Protein AF-A0A932XM93-F1 (afdb_monomer)

Solvent-accessible surface area (backbone atoms only — not comparable to full-atom values): 16807 Å² total; per-residue (Å²): 132,83,68,72,61,63,45,33,33,25,27,44,77,49,72,66,42,46,46,52,40,51,51,52,50,51,48,36,35,76,75,38,75,80,52,43,78,43,79,41,75,41,85,32,64,50,72,74,48,51,84,58,60,62,81,75,57,47,84,79,50,62,57,46,33,80,38,48,63,37,53,49,29,24,74,74,62,75,16,56,29,21,54,43,54,44,49,66,52,66,91,73,72,63,90,62,55,36,82,62,41,25,28,70,56,46,59,44,40,33,22,39,30,46,73,58,96,67,35,84,94,61,52,60,89,56,36,37,33,33,44,68,48,45,33,57,51,5,32,45,21,52,76,40,70,60,56,37,77,41,75,59,67,69,56,70,68,62,42,58,61,43,12,60,74,79,37,53,15,25,64,45,53,40,35,65,31,54,73,68,71,44,53,88,57,56,68,33,77,45,53,59,90,62,41,46,27,50,41,29,40,41,27,39,28,36,34,31,45,53,89,44,62,61,56,52,61,52,43,56,70,41,49,24,71,58,42,40,51,24,34,50,40,31,43,51,36,30,58,69,62,67,46,59,97,66,32,26,46,17,26,51,48,45,63,55,98,64,39,24,38,38,38,42,36,35,29,24,72,77,19,83,47,75,37,74,52,72,47,70,45,37,70,88,38,45,67,59,43,35,52,55,50,38,54,53,42,50,78,63,48,36,50,64,41,39,53,51,46,50,30,54,66,67,71,72,106

pLDDT: mean 89.49, std 11.71, range [43.19, 98.62]

Sequence (317 aa):
MNLPRKIKVASRASALAMQQTRTIIAWIAARHPALEFEIVEITTHGDRFQSTPITQMGENVERGIFNTALEEAVLDGRADLATCSFKDVESDLPAGLCAVSVGRREDPRDVLVTRHGKGLARLPPGAVLATSSPRRTSQLRAFRADLQFRPLRGNITTRVEKSVREFDGVILAAAGLLRLELQGHIQEYIDTGILLPAAAQAALGCEYLAGREDMAQIVAGIQDADTERCVRAEKALMIGLSGGCYAPIGVLATLRDGRFDMACRVVSQDGTQRVEERQTGTAAESSRVVQALVERLIARGAREIIDRTRASLLGQA

Nearest PDB structures (foldseek):
  1ypn-assembly1_A  TM=9.551E-01  e=2.027E-35  Escherichia coli
  1pda-assembly1_A  TM=9.581E-01  e=4.739E-35  Escherichia coli
  1ah5-assembly1_A  TM=9.433E-01  e=2.431E-35  Escherichia coli
  2ypn-assembly1_A  TM=9.463E-01  e=3.950E-35  Escherichia coli
  5h6o-assembly1_A  TM=9.542E-01  e=7.284E-33  Vibrio cholerae

Foldseek 3Di:
DDFDQEFEEEFEPAPLRVLLSVVLVVLLCVVVVSHHYDYDYWHFQCNVPQPDDLLPVDDVCVQCRPNVRQLVCQVVVVGFKYKDLLLNDALDDDPQKDDWQKFDFDQQFKFKQFPDLPDDVPQDQLFEEEDPALLQQQLSCLVPVRYHYDYDTDAPVVQNVCQHPPGRIYIGGPLSCVSVVNCVRTSDRDDCVRRAGRQSGRMMTMMGGPPPVSVVVSSVSRHDPQSVLFSNLSSLLCVLLVNDRRFNKHKGWGADPQKIKIKMKGGASSNPDIDIDIDIDGSVCSNVRSVVRSVRCVVRPSNVRRVVSVCVSSVND

Mean predicted aligned error: 5.46 Å

Radius of gyration: 19.52 Å; Cα contacts (8 Å, |Δi|>4): 636; chains: 1; bounding box: 53×38×49 Å

Secondary structure (DSSP, 8-state):
-PPPSEEEEEEESSHHHHHHHHHHHHHHHHH-TT-EEEEEEE--HHHH-SSS-GGGS-HHHHSSTTTHHHHHHHHTTS-SEEEEEGGGS-SSPPTTEEEEEE-------EEEE-SSTT-GGGSPTT-EEE---HHHHHHHHHH-TT-EEE---S-HHHHHHHHHHTSSEEEEEHHHHHHTT-GGG-SEE--TTTSPPPTTTT-EEEEEETT-HHHHHHHHTT--HHHHHHHHHHHHHHHHTT--TTS-EEEEEEEETTEEEEEEEEE-TTS--EEEEEEEEEGGGHHHHHHHHHHHHHHTTHHHHHHHHHHHHTT--

Structure (mmCIF, N/CA/C/O backbone):
data_AF-A0A932XM93-F1
#
_entry.id   AF-A0A932XM93-F1
#
loop_
_atom_site.group_PDB
_atom_site.id
_atom_site.type_symbol
_atom_site.label_atom_id
_atom_site.label_alt_id
_atom_site.label_comp_id
_atom_site.label_asym_id
_atom_site.label_entity_id
_atom_site.label_seq_id
_atom_site.pdbx_PDB_ins_code
_atom_site.Cartn_x
_atom_site.Cartn_y
_atom_site.Cartn_z
_atom_site.occupancy
_atom_site.B_iso_or_equiv
_atom_site.auth_seq_id
_atom_site.auth_comp_id
_atom_site.auth_asym_id
_atom_site.auth_atom_id
_atom_site.pdbx_PDB_model_num
ATOM 1 N N . MET A 1 1 ? -26.948 0.048 24.342 1.00 58.66 1 MET A N 1
ATOM 2 C CA . MET A 1 1 ? -27.001 0.966 23.185 1.00 58.66 1 MET A CA 1
ATOM 3 C C . MET A 1 1 ? -27.728 0.275 22.049 1.00 58.66 1 MET A C 1
ATOM 5 O O . MET A 1 1 ? -27.532 -0.923 21.886 1.00 58.66 1 MET A O 1
ATOM 9 N N . ASN A 1 2 ? -28.586 0.988 21.319 1.00 74.94 2 ASN A N 1
ATOM 10 C CA . ASN A 1 2 ? -29.266 0.437 20.146 1.00 74.94 2 ASN A CA 1
ATOM 11 C C . ASN A 1 2 ? -28.378 0.673 18.923 1.00 74.94 2 ASN A C 1
ATOM 13 O O . ASN A 1 2 ? -28.117 1.823 18.581 1.00 74.94 2 ASN A O 1
ATOM 17 N N . LEU A 1 3 ? -27.907 -0.402 18.294 1.00 82.50 3 LEU A N 1
ATOM 18 C CA . LEU A 1 3 ? -27.211 -0.305 17.013 1.00 82.50 3 LEU A CA 1
ATOM 19 C C . LEU A 1 3 ? -28.196 0.170 15.931 1.00 82.50 3 LEU A C 1
ATOM 21 O O . LEU A 1 3 ? -29.380 -0.187 15.992 1.00 82.50 3 LEU A O 1
ATOM 25 N N . PRO A 1 4 ? -27.745 0.956 14.938 1.00 86.19 4 PRO A N 1
ATOM 26 C CA . PRO A 1 4 ? -28.597 1.319 13.816 1.00 86.19 4 PRO A CA 1
ATOM 27 C C 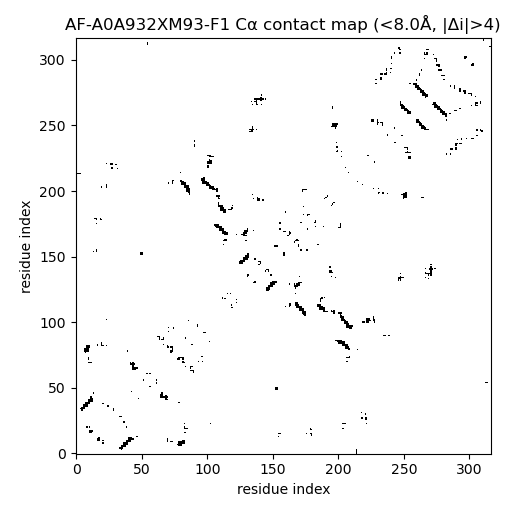. PRO A 1 4 ? -28.996 0.063 13.040 1.00 86.19 4 PRO A C 1
ATOM 29 O O . PRO A 1 4 ? -28.215 -0.873 12.909 1.00 86.19 4 PRO A O 1
ATOM 32 N N . ARG A 1 5 ? -30.211 0.043 12.489 1.00 88.75 5 ARG A N 1
ATOM 33 C CA . ARG A 1 5 ? -30.664 -1.078 11.651 1.00 88.75 5 ARG A CA 1
ATOM 34 C C . ARG A 1 5 ? -29.995 -1.081 10.273 1.00 88.75 5 ARG A C 1
ATOM 36 O O . ARG A 1 5 ? -29.792 -2.144 9.699 1.00 88.75 5 ARG A O 1
ATOM 43 N N . LYS A 1 6 ? -29.665 0.104 9.756 1.00 95.62 6 LYS A N 1
ATOM 44 C CA . LYS A 1 6 ? -29.082 0.309 8.431 1.00 95.62 6 LYS A CA 1
ATOM 45 C C . LYS A 1 6 ? -27.854 1.208 8.524 1.00 95.62 6 LYS A C 1
ATOM 47 O O . LYS A 1 6 ? -27.913 2.218 9.219 1.00 95.62 6 LYS A O 1
ATOM 52 N N . ILE A 1 7 ? -26.791 0.857 7.807 1.00 96.06 7 ILE A N 1
ATOM 53 C CA . ILE A 1 7 ? -25.526 1.599 7.764 1.00 96.06 7 ILE A CA 1
ATOM 54 C C . ILE A 1 7 ? -25.255 2.071 6.340 1.00 96.06 7 ILE A C 1
ATOM 56 O O . ILE A 1 7 ? -25.267 1.271 5.399 1.00 96.06 7 ILE A O 1
ATOM 60 N N . LYS A 1 8 ? -24.975 3.365 6.183 1.00 97.50 8 LYS A N 1
ATOM 61 C CA . LYS A 1 8 ? -24.555 3.947 4.906 1.00 97.50 8 LYS A CA 1
ATOM 62 C C . LYS A 1 8 ? -23.036 3.911 4.785 1.00 97.50 8 LYS A C 1
ATOM 64 O O . LYS A 1 8 ? -22.332 4.466 5.624 1.00 97.50 8 LYS A O 1
ATOM 69 N N . VAL A 1 9 ? -22.525 3.288 3.731 1.00 96.81 9 VAL A N 1
ATOM 70 C CA . VAL A 1 9 ? -21.090 3.091 3.511 1.00 96.81 9 VAL A CA 1
ATOM 71 C C . VAL A 1 9 ? -20.658 3.824 2.245 1.00 96.81 9 VAL A C 1
ATOM 73 O O . VAL A 1 9 ? -21.020 3.430 1.138 1.00 96.81 9 VAL A O 1
ATOM 76 N N . ALA A 1 10 ? -19.882 4.892 2.400 1.00 95.69 10 ALA A N 1
ATOM 77 C CA . ALA A 1 10 ? -19.302 5.646 1.304 1.00 95.69 10 ALA A CA 1
ATOM 78 C C . ALA A 1 10 ? -18.220 4.828 0.585 1.00 95.69 10 ALA A C 1
ATOM 80 O O . ALA A 1 10 ? -17.307 4.272 1.208 1.00 95.69 10 ALA A O 1
ATOM 81 N N . SER A 1 11 ? -18.315 4.791 -0.743 1.00 94.44 11 SER A N 1
ATOM 82 C CA . SER A 1 11 ? -17.355 4.129 -1.624 1.00 94.44 11 SER A CA 1
ATOM 83 C C . SER A 1 11 ? -17.120 4.926 -2.894 1.00 94.44 11 SER A C 1
ATOM 85 O O . SER A 1 11 ? -18.001 5.639 -3.367 1.00 94.44 11 SER A O 1
ATOM 87 N N . ARG A 1 12 ? -15.944 4.760 -3.496 1.00 91.44 12 ARG A N 1
ATOM 88 C CA . ARG A 1 12 ? -15.698 5.232 -4.862 1.00 91.44 12 ARG A CA 1
ATOM 89 C C . ARG A 1 12 ? -16.366 4.315 -5.881 1.00 91.44 12 ARG A C 1
ATOM 91 O O . ARG A 1 12 ? -16.433 3.107 -5.690 1.00 91.44 12 ARG A O 1
ATOM 98 N N . ALA A 1 13 ? -16.714 4.875 -7.036 1.00 88.06 13 ALA A N 1
ATOM 99 C CA . ALA A 1 13 ? -17.347 4.150 -8.143 1.00 88.06 13 ALA A CA 1
ATOM 100 C C . ALA A 1 13 ? -16.463 3.066 -8.798 1.00 88.06 13 ALA A C 1
ATOM 102 O O . ALA A 1 13 ? -16.952 2.186 -9.505 1.00 88.06 13 ALA A O 1
ATOM 103 N N . SER A 1 14 ? -15.137 3.126 -8.616 1.00 88.38 14 SER A N 1
ATOM 104 C CA . SER A 1 14 ? -14.227 2.179 -9.274 1.00 88.38 14 SER A CA 1
ATOM 105 C C . SER A 1 14 ? -14.500 0.733 -8.840 1.00 88.38 14 SER A C 1
ATOM 107 O O . SER A 1 14 ? -14.755 0.473 -7.665 1.00 88.38 14 SER A O 1
ATOM 109 N N . ALA A 1 15 ? -14.350 -0.224 -9.764 1.00 91.75 15 ALA A N 1
ATOM 110 C CA . ALA A 1 15 ? -14.590 -1.644 -9.488 1.00 91.75 15 ALA A CA 1
ATOM 111 C C . ALA A 1 15 ? -13.816 -2.161 -8.261 1.00 91.75 15 ALA A C 1
ATOM 113 O O . ALA A 1 15 ? -14.366 -2.903 -7.451 1.00 91.75 15 ALA A O 1
ATOM 114 N N . LEU A 1 16 ? -12.558 -1.729 -8.090 1.00 92.94 16 LEU A N 1
ATOM 115 C CA . LEU A 1 16 ? -11.761 -2.102 -6.922 1.00 92.94 16 LEU A CA 1
ATOM 116 C C . LEU A 1 16 ? -12.344 -1.525 -5.632 1.00 92.94 16 LEU A C 1
ATOM 118 O O . LEU A 1 16 ? -12.463 -2.258 -4.659 1.00 92.94 16 LEU A O 1
ATOM 122 N N . ALA A 1 17 ? -12.702 -0.241 -5.615 1.00 92.25 17 ALA A N 1
ATOM 123 C CA . ALA A 1 17 ? -13.248 0.395 -4.419 1.00 92.25 17 ALA A CA 1
ATOM 124 C C . ALA A 1 17 ? -14.587 -0.227 -4.010 1.00 92.25 17 ALA A C 1
ATOM 126 O O . ALA A 1 17 ? -14.752 -0.601 -2.854 1.00 92.25 17 ALA A O 1
ATOM 127 N N . MET A 1 18 ? -15.483 -0.463 -4.972 1.00 94.69 18 MET A N 1
ATOM 128 C CA . MET A 1 18 ? -16.738 -1.178 -4.734 1.00 94.69 18 MET A CA 1
ATOM 129 C C . MET A 1 18 ? -16.501 -2.572 -4.157 1.00 94.69 18 MET A C 1
ATOM 131 O O . MET A 1 18 ? -17.179 -2.987 -3.217 1.00 94.69 18 MET A O 1
ATOM 135 N N . GLN A 1 19 ? -15.511 -3.295 -4.682 1.00 95.94 19 GLN A N 1
ATOM 136 C CA . GLN A 1 19 ? -15.160 -4.607 -4.159 1.00 95.94 19 GLN A CA 1
ATOM 137 C C . GLN A 1 19 ? -14.593 -4.532 -2.737 1.00 95.94 19 GLN A C 1
ATOM 139 O O . GLN A 1 19 ? -14.988 -5.321 -1.887 1.00 95.94 19 GLN A O 1
ATOM 144 N N . GLN A 1 20 ? -13.735 -3.554 -2.443 1.00 95.12 20 GLN A N 1
ATOM 145 C CA . GLN A 1 20 ? -13.203 -3.316 -1.097 1.00 95.12 20 GLN A CA 1
ATOM 146 C C . GLN A 1 20 ? -14.312 -2.981 -0.096 1.00 95.12 20 GLN A C 1
ATOM 148 O O . GLN A 1 20 ? -14.322 -3.513 1.014 1.00 95.12 20 GLN A O 1
ATOM 153 N N . THR A 1 21 ? -15.279 -2.158 -0.503 1.00 95.81 21 THR A N 1
ATOM 154 C CA . THR A 1 21 ? -16.467 -1.850 0.295 1.00 95.81 21 THR A CA 1
ATOM 155 C C . THR A 1 21 ? -17.283 -3.100 0.581 1.00 95.81 21 THR A C 1
ATOM 157 O O . THR A 1 21 ? -17.632 -3.341 1.733 1.00 95.81 21 THR A O 1
ATOM 160 N N . ARG A 1 22 ? -17.535 -3.942 -0.429 1.00 96.56 22 ARG A N 1
ATOM 161 C CA . ARG A 1 22 ? -18.234 -5.223 -0.237 1.00 96.56 22 ARG A CA 1
ATOM 162 C C . ARG A 1 22 ? -17.469 -6.164 0.688 1.00 96.56 22 ARG A C 1
ATOM 164 O O . ARG A 1 22 ? -18.096 -6.807 1.520 1.00 96.56 22 ARG A O 1
ATOM 171 N N . THR A 1 23 ? -16.141 -6.218 0.590 1.00 95.50 23 THR A N 1
ATOM 172 C CA . THR A 1 23 ? -15.295 -6.998 1.506 1.00 95.50 23 THR A CA 1
ATOM 173 C C . THR A 1 23 ? -15.467 -6.537 2.953 1.00 95.50 23 THR A C 1
ATOM 175 O O . THR A 1 23 ? -15.714 -7.364 3.827 1.00 95.50 23 THR A O 1
ATOM 178 N N . ILE A 1 24 ? -15.394 -5.227 3.211 1.00 95.00 24 ILE A N 1
ATOM 179 C CA . ILE A 1 24 ? -15.580 -4.673 4.560 1.00 95.00 24 ILE A CA 1
ATOM 180 C C . ILE A 1 24 ? -17.004 -4.930 5.065 1.00 95.00 24 ILE A C 1
ATOM 182 O O . ILE A 1 24 ? -17.170 -5.405 6.186 1.00 95.00 24 ILE A O 1
ATOM 186 N N . ILE A 1 25 ? -18.027 -4.695 4.235 1.00 95.94 25 ILE A N 1
ATOM 187 C CA . ILE A 1 25 ? -19.425 -5.005 4.572 1.00 95.94 25 ILE A CA 1
ATOM 188 C C . ILE A 1 25 ? -19.575 -6.484 4.934 1.00 95.94 25 ILE A C 1
ATOM 190 O O . ILE A 1 25 ? -20.198 -6.792 5.942 1.00 95.94 25 ILE A O 1
ATOM 194 N N . ALA A 1 26 ? -18.978 -7.398 4.167 1.00 95.56 26 ALA A N 1
ATOM 195 C CA . ALA A 1 26 ? -19.041 -8.829 4.449 1.00 95.56 26 ALA A CA 1
ATOM 196 C C . ALA A 1 26 ? -18.398 -9.181 5.801 1.00 95.56 26 ALA A C 1
ATOM 198 O O . ALA A 1 26 ? -18.956 -9.981 6.552 1.00 95.56 26 ALA A O 1
ATOM 199 N N . TRP A 1 27 ? -17.263 -8.564 6.146 1.00 95.00 27 TRP A N 1
ATOM 200 C CA . TRP A 1 27 ? -16.631 -8.753 7.454 1.00 95.00 27 TRP A CA 1
ATOM 201 C C . TRP A 1 27 ? -17.516 -8.263 8.603 1.00 95.00 27 TRP A C 1
ATOM 203 O O . TRP A 1 27 ? -17.661 -8.969 9.602 1.00 95.00 27 TRP A O 1
ATOM 213 N N . ILE A 1 28 ? -18.141 -7.091 8.454 1.00 94.25 28 ILE A N 1
ATOM 214 C CA . ILE A 1 28 ? -19.048 -6.538 9.467 1.00 94.25 28 ILE A CA 1
ATOM 215 C C . ILE A 1 28 ? -20.313 -7.403 9.579 1.00 94.25 28 ILE A C 1
ATOM 217 O O . ILE A 1 28 ? -20.692 -7.807 10.678 1.00 94.25 28 ILE A O 1
ATOM 221 N N . ALA A 1 29 ? -20.946 -7.741 8.454 1.00 94.81 29 ALA A N 1
ATOM 222 C CA . ALA A 1 29 ? -22.172 -8.536 8.401 1.00 94.81 29 ALA A CA 1
ATOM 223 C C . ALA A 1 29 ? -21.990 -9.933 9.014 1.00 94.81 29 ALA A C 1
ATOM 225 O O . ALA A 1 29 ? -22.892 -10.434 9.681 1.00 94.81 29 ALA A O 1
ATOM 226 N N . ALA A 1 30 ? -20.807 -10.539 8.870 1.00 94.50 30 ALA A N 1
ATOM 227 C CA . ALA A 1 30 ? -20.487 -11.815 9.508 1.00 94.50 30 ALA A CA 1
ATOM 228 C C . ALA A 1 30 ? -20.527 -11.755 11.048 1.00 94.50 30 ALA A C 1
ATOM 230 O O . ALA A 1 30 ? -20.738 -12.779 11.697 1.00 94.50 30 ALA A O 1
ATOM 231 N N . ARG A 1 31 ? -20.324 -10.574 11.647 1.00 92.69 31 ARG A N 1
ATOM 232 C CA . ARG A 1 31 ? -20.416 -10.348 13.103 1.00 92.69 31 ARG A CA 1
ATOM 233 C C . ARG A 1 31 ? -21.739 -9.733 13.532 1.00 92.69 31 ARG A C 1
ATOM 235 O O . ARG A 1 31 ? -22.145 -9.908 14.678 1.00 92.69 31 ARG A O 1
ATOM 242 N N . HIS A 1 32 ? -22.427 -9.075 12.608 1.00 92.81 32 HIS A N 1
ATOM 243 C CA . HIS A 1 32 ? -23.695 -8.406 12.850 1.00 92.81 32 HIS A CA 1
ATOM 244 C C . HIS A 1 32 ? -24.715 -8.728 11.738 1.00 92.81 32 HIS A C 1
ATOM 246 O O . HIS A 1 32 ? -25.025 -7.861 10.920 1.00 92.81 32 HIS A O 1
ATOM 252 N N . PRO A 1 33 ? -25.282 -9.951 11.705 1.00 92.69 33 PRO A N 1
ATOM 253 C CA . PRO A 1 33 ? -26.116 -10.413 10.585 1.00 92.69 33 PRO A CA 1
ATOM 254 C C . PRO A 1 33 ? -27.438 -9.657 10.406 1.00 92.69 33 PRO A C 1
ATOM 256 O O . PRO A 1 33 ? -28.058 -9.741 9.353 1.00 92.69 33 PRO A O 1
ATOM 259 N N . ALA A 1 34 ? -27.889 -8.948 11.444 1.00 93.75 34 ALA A N 1
ATOM 260 C CA . ALA A 1 34 ? -29.121 -8.165 11.420 1.00 93.75 34 ALA A CA 1
ATOM 261 C C . ALA A 1 34 ? -28.942 -6.753 10.827 1.00 93.75 34 ALA A C 1
ATOM 263 O O . ALA A 1 34 ? -29.935 -6.047 10.664 1.00 93.75 34 ALA A O 1
ATOM 264 N N . LEU A 1 35 ? -27.704 -6.324 10.551 1.00 95.31 35 LEU A N 1
ATOM 265 C CA . LEU A 1 35 ? -27.436 -5.016 9.956 1.00 95.31 35 LEU A CA 1
ATOM 266 C C . LEU A 1 35 ? -27.714 -5.040 8.455 1.00 95.31 35 LEU A C 1
ATOM 268 O O . LEU A 1 35 ? -27.242 -5.908 7.723 1.00 95.31 35 LEU A O 1
ATOM 272 N N . GLU A 1 36 ? -28.433 -4.027 7.997 1.00 96.75 36 GLU A N 1
ATOM 273 C CA . GLU A 1 36 ? -28.614 -3.726 6.584 1.00 96.75 36 GLU A CA 1
ATOM 274 C C . GLU A 1 36 ? -27.549 -2.708 6.141 1.00 96.75 36 GLU A C 1
ATOM 276 O O . GLU A 1 36 ? -27.161 -1.820 6.902 1.00 96.75 36 GLU A O 1
ATOM 281 N N . PHE A 1 37 ? -27.078 -2.797 4.896 1.00 97.31 37 PHE A N 1
ATOM 282 C CA . PHE A 1 37 ? -26.048 -1.898 4.365 1.00 97.31 37 PHE A CA 1
ATOM 283 C C . PHE A 1 37 ? -26.517 -1.226 3.078 1.00 97.31 37 PHE A C 1
ATOM 285 O O . PHE A 1 37 ? -27.137 -1.853 2.220 1.00 97.31 37 PHE A O 1
ATOM 292 N N . GLU A 1 38 ? -26.188 0.052 2.927 1.00 97.56 38 GLU A N 1
ATOM 293 C CA . GLU A 1 38 ? -26.381 0.826 1.702 1.00 97.56 38 GLU A CA 1
ATOM 294 C C . GLU A 1 38 ? -25.048 1.420 1.275 1.00 97.56 38 GLU A C 1
ATOM 296 O O . GLU A 1 38 ? -24.410 2.135 2.043 1.00 97.56 38 GLU A O 1
ATOM 301 N N . ILE A 1 39 ? -24.625 1.129 0.046 1.00 97.50 39 ILE A N 1
ATOM 302 C CA . ILE A 1 39 ? -23.415 1.726 -0.516 1.00 97.50 39 ILE A CA 1
ATOM 303 C C . ILE A 1 39 ? -23.783 3.084 -1.109 1.00 97.50 39 ILE A C 1
ATOM 305 O O . ILE A 1 39 ? -24.600 3.163 -2.025 1.00 97.50 39 ILE A O 1
ATOM 309 N N . VAL A 1 40 ? -23.152 4.137 -0.599 1.00 96.19 40 VAL A N 1
ATOM 310 C CA . VAL A 1 40 ? -23.264 5.499 -1.119 1.00 96.19 40 VAL A CA 1
ATOM 311 C C . VAL A 1 40 ? -22.087 5.736 -2.057 1.00 96.19 40 VAL A C 1
ATOM 313 O O . VAL A 1 40 ? -20.943 5.871 -1.620 1.00 96.19 40 VAL A O 1
ATOM 316 N N . GLU A 1 41 ? -22.352 5.749 -3.359 1.00 94.31 41 GLU A N 1
ATOM 317 C CA . GLU A 1 41 ? -21.317 5.998 -4.360 1.00 94.31 41 GLU A CA 1
ATOM 318 C C . GLU A 1 41 ? -20.910 7.479 -4.374 1.00 94.31 41 GLU A C 1
ATOM 320 O O . GLU A 1 41 ? -21.740 8.374 -4.527 1.00 94.31 41 GLU A O 1
ATOM 325 N N . ILE A 1 42 ? -19.610 7.732 -4.235 1.00 89.38 42 ILE A N 1
ATOM 326 C CA . ILE A 1 42 ? -18.996 9.057 -4.215 1.00 89.38 42 ILE A CA 1
ATOM 327 C C . ILE A 1 42 ? -17.977 9.148 -5.352 1.00 89.38 42 ILE A C 1
ATOM 329 O O . ILE A 1 42 ? -17.075 8.322 -5.490 1.00 89.38 42 ILE A O 1
ATOM 333 N N . THR A 1 43 ? -18.091 10.194 -6.167 1.00 79.88 43 THR A N 1
ATOM 334 C CA . THR A 1 43 ? -17.094 10.505 -7.199 1.00 79.88 43 THR A CA 1
ATOM 335 C C . THR A 1 43 ? -16.004 11.397 -6.612 1.00 79.88 43 THR A C 1
ATOM 337 O O . THR A 1 43 ? -16.294 12.518 -6.197 1.00 79.88 43 THR A O 1
ATOM 340 N N . THR A 1 44 ? -14.749 10.941 -6.621 1.00 73.56 44 THR A N 1
ATOM 341 C CA . THR A 1 44 ? -13.607 11.728 -6.113 1.00 73.56 44 THR A CA 1
ATOM 342 C C . THR A 1 44 ? -12.928 12.546 -7.214 1.00 73.56 44 THR A C 1
ATOM 344 O O . THR A 1 44 ? -13.105 12.287 -8.408 1.00 73.56 44 THR A O 1
ATOM 347 N N . HIS A 1 45 ? -12.097 13.522 -6.832 1.00 68.25 45 HIS A N 1
ATOM 348 C CA . HIS A 1 45 ? -11.267 14.274 -7.781 1.00 68.25 45 HIS A CA 1
ATOM 349 C C . HIS A 1 45 ? -10.345 13.349 -8.592 1.00 68.25 45 HIS A C 1
ATOM 351 O O . HIS A 1 45 ? -10.213 13.516 -9.806 1.00 68.25 45 HIS A O 1
ATOM 357 N N . GLY A 1 46 ? -9.780 12.317 -7.959 1.00 62.28 46 GLY A N 1
ATOM 358 C CA . GLY A 1 46 ? -8.920 11.344 -8.633 1.00 62.28 46 GLY A CA 1
ATOM 359 C C . GLY A 1 46 ? -9.653 10.510 -9.689 1.00 62.28 46 GLY A C 1
ATOM 360 O O . GLY A 1 46 ? -9.038 10.085 -10.669 1.00 62.28 46 GLY A O 1
ATOM 361 N N . ASP A 1 47 ? -10.966 10.320 -9.531 1.00 65.94 47 ASP A N 1
ATOM 362 C CA . ASP A 1 47 ? -11.810 9.647 -10.524 1.00 65.94 47 ASP A CA 1
ATOM 363 C C . ASP A 1 47 ? -12.144 10.561 -11.713 1.00 65.94 47 ASP A C 1
ATOM 365 O O . ASP A 1 47 ? -12.261 10.069 -12.838 1.00 65.94 47 ASP A O 1
ATOM 369 N N . ARG A 1 48 ? -12.246 11.881 -11.486 1.00 65.62 48 ARG A N 1
ATOM 370 C CA . ARG A 1 48 ? -12.506 12.886 -12.534 1.00 65.62 48 ARG A CA 1
ATOM 371 C C . ARG A 1 48 ? -11.279 13.172 -13.403 1.00 65.62 48 ARG A C 1
ATOM 373 O O . ARG A 1 48 ? -11.425 13.373 -14.604 1.00 65.62 48 ARG A O 1
ATOM 380 N N . PHE A 1 49 ? -10.073 13.149 -12.832 1.00 64.62 49 PHE A N 1
ATOM 381 C CA . PHE A 1 49 ? -8.840 13.541 -13.530 1.00 64.62 49 PHE A CA 1
ATOM 382 C C . PHE A 1 49 ? -7.870 12.372 -13.769 1.00 64.62 49 PHE A C 1
ATOM 384 O O . PHE A 1 49 ? -6.706 12.393 -13.365 1.00 64.62 49 PHE A O 1
ATOM 391 N N . GLN A 1 50 ? -8.327 11.333 -14.470 1.00 62.47 50 GLN A N 1
ATOM 392 C CA . GLN A 1 50 ? -7.527 10.120 -14.706 1.00 62.47 50 GLN A CA 1
ATOM 393 C C . GLN A 1 50 ? -6.343 10.323 -15.672 1.00 62.47 50 GLN A C 1
ATOM 395 O O . GLN A 1 50 ? -5.380 9.553 -15.628 1.00 62.47 50 GLN A O 1
ATOM 400 N N . SER A 1 51 ? -6.402 11.339 -16.540 1.00 58.66 51 SER A N 1
ATOM 401 C CA . SER A 1 51 ? -5.402 11.623 -17.583 1.00 58.66 51 SER A CA 1
ATOM 402 C C . SER A 1 51 ? -4.336 12.643 -17.178 1.00 58.66 51 SER A C 1
ATOM 404 O O . SER A 1 51 ? -3.258 12.655 -17.766 1.00 58.66 51 SER A O 1
ATOM 406 N N . THR A 1 52 ? -4.601 13.479 -16.175 1.00 59.88 52 THR A N 1
ATOM 407 C CA . THR A 1 52 ? -3.669 14.523 -15.729 1.00 59.88 52 THR A CA 1
ATOM 408 C C . THR A 1 52 ? -2.636 13.915 -14.772 1.00 59.88 52 THR A C 1
ATOM 410 O O . THR A 1 52 ? -3.031 13.162 -13.883 1.00 59.88 52 THR A O 1
ATOM 413 N N . PRO A 1 53 ? -1.323 14.169 -14.910 1.00 61.97 53 PRO A N 1
ATOM 414 C CA . PRO A 1 53 ? -0.328 13.823 -13.889 1.00 61.97 53 PRO A CA 1
ATOM 415 C C . PRO A 1 53 ? -0.652 14.497 -12.543 1.00 61.97 53 PRO A C 1
ATOM 417 O O . PRO A 1 53 ? -0.975 15.674 -12.527 1.00 61.97 53 PRO A O 1
ATOM 420 N N . ILE A 1 54 ? -0.549 13.793 -11.405 1.00 58.34 54 ILE A N 1
ATOM 421 C CA . ILE A 1 54 ? -0.853 14.392 -10.084 1.00 58.34 54 ILE A CA 1
ATOM 422 C C . ILE A 1 54 ? 0.154 15.503 -9.769 1.00 58.34 54 ILE A C 1
ATOM 424 O O . ILE A 1 54 ? -0.260 16.519 -9.237 1.00 58.34 54 ILE A O 1
ATOM 428 N N . THR A 1 55 ? 1.408 15.385 -10.225 1.00 56.50 55 THR A N 1
ATOM 429 C CA . THR A 1 55 ? 2.416 16.459 -10.126 1.00 56.50 55 THR A CA 1
ATOM 430 C C . THR A 1 55 ? 1.986 17.772 -10.792 1.00 56.50 55 THR A C 1
ATOM 432 O O . THR A 1 55 ? 2.584 18.811 -10.547 1.00 56.50 55 THR A O 1
ATOM 435 N N . GLN A 1 56 ? 0.953 17.743 -11.644 1.00 54.91 56 GLN A N 1
ATOM 436 C CA . GLN A 1 56 ? 0.366 18.914 -12.300 1.00 54.91 56 GLN A CA 1
ATOM 437 C C . GLN A 1 56 ? -0.958 19.367 -11.658 1.00 54.91 56 GLN A C 1
ATOM 439 O O . GLN A 1 56 ? -1.581 20.299 -12.155 1.00 54.91 56 GLN A O 1
ATOM 444 N N . MET A 1 57 ? -1.415 18.724 -10.577 1.00 54.81 57 MET A N 1
ATOM 445 C CA . MET A 1 57 ? -2.687 19.036 -9.910 1.00 54.81 57 MET A CA 1
ATOM 446 C C . MET A 1 57 ? -2.549 20.044 -8.756 1.00 54.81 57 MET A C 1
ATOM 448 O O . MET A 1 57 ? -3.564 20.529 -8.270 1.00 54.81 57 MET A O 1
ATOM 452 N N . GLY A 1 58 ? -1.324 20.421 -8.366 1.00 48.91 58 GLY A N 1
ATOM 453 C CA . GLY A 1 58 ? -1.045 21.394 -7.299 1.00 48.91 58 GLY A CA 1
ATOM 454 C C . GLY A 1 58 ? -1.067 20.780 -5.892 1.00 48.91 58 GLY A C 1
ATOM 455 O O . GLY A 1 58 ? -1.863 19.889 -5.610 1.00 48.91 58 GLY A O 1
ATOM 456 N N . GLU A 1 59 ? -0.211 21.272 -4.987 1.00 46.00 59 GLU A N 1
ATOM 457 C CA . GLU A 1 59 ? 0.137 20.623 -3.701 1.00 46.00 59 GLU A CA 1
ATOM 458 C C . GLU A 1 59 ? -1.049 20.311 -2.761 1.00 46.00 59 GLU A C 1
ATOM 460 O O . GLU A 1 59 ? -0.979 19.380 -1.956 1.00 46.00 59 GLU A O 1
ATOM 465 N N . ASN A 1 60 ? -2.148 21.070 -2.852 1.00 43.19 60 ASN A N 1
ATOM 466 C CA . ASN A 1 60 ? -3.351 20.866 -2.032 1.00 43.19 60 ASN A CA 1
ATOM 467 C C . ASN A 1 60 ? -4.367 19.893 -2.657 1.00 43.19 60 ASN A C 1
ATOM 469 O O . ASN A 1 60 ? -5.257 19.431 -1.956 1.00 43.19 60 ASN A O 1
ATOM 473 N N . VAL A 1 61 ? -4.226 19.557 -3.943 1.00 48.97 61 VAL A N 1
ATOM 474 C CA . VAL A 1 61 ? -5.033 18.531 -4.634 1.00 48.97 61 VAL A CA 1
ATOM 475 C C . VAL A 1 61 ? -4.319 17.174 -4.611 1.00 48.97 61 VAL A C 1
ATOM 477 O O . VAL A 1 61 ? -4.953 16.137 -4.777 1.00 48.97 61 VAL A O 1
ATOM 480 N N . GLU A 1 62 ? -3.000 17.154 -4.383 1.00 51.56 62 GLU A N 1
ATOM 481 C CA . GLU A 1 62 ? -2.226 15.913 -4.250 1.00 51.56 62 GLU A CA 1
ATOM 482 C C . GLU A 1 62 ? -2.536 15.139 -2.959 1.00 51.56 62 GLU A C 1
ATOM 484 O O . GLU A 1 62 ? -2.442 13.909 -2.957 1.00 51.56 62 GLU A O 1
ATOM 489 N N . ARG A 1 63 ? -2.900 15.849 -1.882 1.00 52.03 63 ARG A N 1
ATOM 490 C CA . ARG A 1 63 ? -3.291 15.282 -0.582 1.00 52.03 63 ARG A CA 1
ATOM 491 C C . ARG A 1 63 ? -4.767 14.895 -0.601 1.00 52.03 63 ARG A C 1
ATOM 493 O O . ARG A 1 63 ? -5.604 15.699 -0.996 1.00 52.03 63 ARG A O 1
ATOM 500 N N . GLY A 1 64 ? -5.088 13.661 -0.218 1.00 58.12 64 GLY A N 1
ATOM 501 C CA . GLY A 1 64 ? -6.480 13.214 -0.081 1.00 58.12 64 GLY A CA 1
ATOM 502 C C . GLY A 1 64 ? -7.287 13.066 -1.383 1.00 58.12 64 GLY A C 1
ATOM 503 O O . GLY A 1 64 ? -8.494 12.844 -1.324 1.00 58.12 64 GLY A O 1
ATOM 504 N N . ILE A 1 65 ? -6.661 13.093 -2.572 1.00 68.25 65 ILE A N 1
ATOM 505 C CA . ILE A 1 65 ? -7.363 13.086 -3.880 1.00 68.25 65 ILE A CA 1
ATOM 506 C C . ILE A 1 65 ? -8.383 11.941 -4.065 1.00 68.25 65 ILE A C 1
ATOM 508 O O . ILE A 1 65 ? -9.319 12.050 -4.866 1.00 68.25 65 ILE A O 1
ATOM 512 N N . PHE A 1 66 ? -8.192 10.837 -3.335 1.00 69.81 66 PHE A N 1
ATOM 513 C CA . PHE A 1 66 ? -9.054 9.657 -3.345 1.00 69.81 66 PHE A CA 1
ATOM 514 C C . PHE A 1 66 ? -9.895 9.472 -2.073 1.00 69.81 66 PHE A C 1
ATOM 516 O O . PHE A 1 66 ? -10.793 8.635 -2.106 1.00 69.81 66 PHE A O 1
ATOM 523 N N . ASN A 1 67 ? -9.625 10.204 -0.987 1.00 78.75 67 ASN A N 1
ATOM 524 C CA . ASN A 1 67 ? -10.261 9.983 0.319 1.00 78.75 67 ASN A CA 1
ATOM 525 C C . ASN A 1 67 ? -11.117 11.176 0.773 1.00 78.75 67 ASN A C 1
ATOM 527 O O . ASN A 1 67 ? -12.199 10.959 1.304 1.00 78.75 67 ASN A O 1
ATOM 531 N N . THR A 1 68 ? -10.741 12.419 0.447 1.00 83.19 68 THR A N 1
ATOM 532 C CA . THR A 1 68 ? -11.400 13.635 0.965 1.00 83.19 68 THR A CA 1
ATOM 533 C C . THR A 1 68 ? -12.906 13.682 0.710 1.00 83.19 68 THR A C 1
ATOM 535 O O . THR A 1 68 ? -13.673 13.977 1.615 1.00 83.19 68 THR A O 1
ATOM 538 N N . ALA A 1 69 ? -13.380 13.311 -0.483 1.00 85.25 69 ALA A N 1
ATOM 539 C CA . ALA A 1 69 ? -14.824 13.321 -0.748 1.00 85.25 69 ALA A CA 1
ATOM 540 C C . ALA A 1 69 ? -15.594 12.226 0.025 1.00 85.25 69 ALA A C 1
ATOM 542 O O . ALA A 1 69 ? -16.797 12.364 0.260 1.00 85.25 69 ALA A O 1
ATOM 543 N N . LEU A 1 70 ? -14.923 11.126 0.397 1.00 89.69 70 LEU A N 1
ATOM 544 C CA . LEU A 1 70 ? -15.489 10.085 1.262 1.00 89.69 70 LEU A CA 1
ATOM 545 C C . LEU A 1 70 ? -15.514 10.562 2.720 1.00 89.69 70 LEU A C 1
ATOM 547 O O . LEU A 1 70 ? -16.530 10.402 3.391 1.00 89.69 70 LEU A O 1
ATOM 551 N N . GLU A 1 71 ? -14.428 11.190 3.171 1.00 90.25 71 GLU A N 1
ATOM 552 C CA . GLU A 1 71 ? -14.290 11.820 4.489 1.00 90.25 71 GLU A CA 1
ATOM 553 C C . GLU A 1 71 ? -15.385 12.878 4.710 1.00 90.25 71 GLU A C 1
ATOM 555 O O . GLU A 1 71 ? -16.114 12.817 5.698 1.00 90.25 71 GLU A O 1
ATOM 560 N N . GLU A 1 72 ? -15.597 13.776 3.743 1.00 90.62 72 GLU A N 1
ATOM 561 C CA . GLU A 1 72 ? -16.691 14.760 3.745 1.00 90.62 72 GLU A CA 1
ATOM 562 C C . GLU A 1 72 ? -18.072 14.092 3.811 1.00 90.62 72 GLU A C 1
ATOM 564 O O . GLU A 1 72 ? -18.977 14.584 4.479 1.00 90.62 72 GLU A O 1
ATOM 569 N N . ALA A 1 73 ? -18.263 12.949 3.140 1.00 92.62 73 ALA A N 1
ATOM 570 C CA . ALA A 1 73 ? -19.536 12.232 3.198 1.00 92.62 73 ALA A CA 1
ATOM 571 C C . ALA A 1 73 ? -19.849 11.717 4.607 1.00 92.62 73 ALA A C 1
ATOM 573 O O . ALA A 1 73 ? -21.017 11.705 4.996 1.00 92.62 73 ALA A O 1
ATOM 574 N N . VAL A 1 74 ? -18.826 11.321 5.363 1.00 93.81 74 VAL A N 1
ATOM 575 C CA . VAL A 1 74 ? -18.972 10.915 6.765 1.00 93.81 74 VAL A CA 1
ATOM 576 C C . VAL A 1 74 ? -19.180 12.131 7.667 1.00 93.81 74 VAL A C 1
ATOM 578 O O . VAL A 1 74 ? -20.090 12.124 8.494 1.00 93.81 74 VAL A O 1
ATOM 581 N N . LEU A 1 75 ? -18.383 13.188 7.489 1.00 93.06 75 LEU A N 1
ATOM 582 C CA . LEU A 1 75 ? -18.463 14.413 8.294 1.00 93.06 75 LEU A CA 1
ATOM 583 C C . LEU A 1 75 ? -19.827 15.109 8.172 1.00 93.06 75 LEU A C 1
ATOM 585 O O . LEU A 1 75 ? -20.394 15.523 9.181 1.00 93.06 75 LEU A O 1
ATOM 589 N N . ASP A 1 76 ? -20.392 15.165 6.964 1.00 93.62 76 ASP A N 1
ATOM 590 C CA . ASP A 1 76 ? -21.695 15.792 6.705 1.00 93.62 76 ASP A CA 1
ATOM 591 C C . ASP A 1 76 ? -22.889 14.856 6.990 1.00 93.62 76 ASP A C 1
ATOM 593 O O . ASP A 1 76 ? -24.043 15.215 6.743 1.00 93.62 76 ASP A O 1
ATOM 597 N N . GLY A 1 77 ? -22.643 13.619 7.443 1.00 92.50 77 GLY A N 1
ATOM 598 C CA . GLY A 1 77 ? -23.686 12.633 7.754 1.00 92.50 77 GLY A CA 1
ATOM 599 C C . GLY A 1 77 ? -24.389 12.014 6.537 1.00 92.50 77 GLY A C 1
ATOM 600 O O . GLY A 1 77 ? -25.439 11.378 6.676 1.00 92.50 77 GLY A O 1
ATOM 601 N N . ARG A 1 78 ? -23.831 12.165 5.328 1.00 94.94 78 ARG A N 1
ATOM 602 C CA . ARG A 1 78 ? -24.313 11.469 4.117 1.00 94.94 78 ARG A CA 1
ATOM 603 C C . ARG A 1 78 ? -24.026 9.966 4.176 1.00 94.94 78 ARG A C 1
ATOM 605 O O . ARG A 1 78 ? -24.792 9.186 3.608 1.00 94.94 78 ARG A O 1
ATOM 612 N N . ALA A 1 79 ? -22.963 9.574 4.872 1.00 95.75 79 ALA A N 1
ATOM 613 C CA . ALA A 1 79 ? -22.585 8.200 5.166 1.00 95.75 79 ALA A CA 1
ATOM 614 C C . ALA A 1 79 ? -22.209 8.035 6.648 1.00 95.75 79 ALA A C 1
ATOM 616 O O . ALA A 1 79 ? -21.827 8.993 7.310 1.00 95.75 79 ALA A O 1
ATOM 617 N N . ASP A 1 80 ? -22.302 6.811 7.158 1.00 95.00 80 ASP A N 1
ATOM 618 C CA . ASP A 1 80 ? -21.857 6.445 8.507 1.00 95.00 80 ASP A CA 1
ATOM 619 C C . ASP A 1 80 ? -20.397 5.966 8.520 1.00 95.00 80 ASP A C 1
ATOM 621 O O . ASP A 1 80 ? -19.685 6.157 9.506 1.00 95.00 80 ASP A O 1
ATOM 625 N N . LEU A 1 81 ? -19.960 5.341 7.420 1.00 93.44 81 LEU A N 1
ATOM 626 C CA . LEU A 1 81 ? -18.621 4.783 7.229 1.00 93.44 81 LEU A CA 1
ATOM 627 C C . LEU A 1 81 ? -18.059 5.182 5.864 1.00 93.44 81 LEU A C 1
ATOM 629 O O . LEU A 1 81 ? -18.791 5.169 4.880 1.00 93.44 81 LEU A O 1
ATOM 633 N N . ALA A 1 82 ? -16.757 5.423 5.772 1.00 92.94 82 ALA A N 1
ATOM 634 C CA . ALA A 1 82 ? -16.018 5.514 4.513 1.00 92.94 82 ALA A CA 1
ATOM 635 C C . ALA A 1 82 ? -15.003 4.376 4.430 1.00 92.94 82 ALA A C 1
ATOM 637 O O . ALA A 1 82 ? -14.207 4.196 5.346 1.00 92.94 82 ALA A O 1
ATOM 638 N N . THR A 1 83 ? -15.015 3.588 3.353 1.00 91.62 83 THR A N 1
ATOM 639 C CA . THR A 1 83 ? -14.019 2.517 3.168 1.00 91.62 83 THR A CA 1
ATOM 640 C C . THR A 1 83 ? -12.789 3.017 2.429 1.00 91.62 83 THR A C 1
ATOM 642 O O . THR A 1 83 ? -12.926 3.682 1.401 1.00 91.62 83 THR A O 1
ATOM 645 N N . CYS A 1 84 ? -11.600 2.610 2.868 1.00 87.06 84 CYS A N 1
ATOM 646 C CA . CYS A 1 84 ? -10.345 3.089 2.307 1.00 87.06 84 CYS A CA 1
ATOM 647 C C . CYS A 1 84 ? -9.309 1.970 2.112 1.00 87.06 84 CYS A C 1
ATOM 649 O O . CYS A 1 84 ? -9.223 0.982 2.851 1.00 87.06 84 CYS A O 1
ATOM 651 N N . SER A 1 85 ? -8.480 2.138 1.078 1.00 90.38 85 SER A N 1
ATOM 652 C CA . SER A 1 85 ? -7.196 1.442 0.993 1.00 90.38 85 SER A CA 1
ATOM 653 C C . SER A 1 85 ? -6.227 2.165 1.913 1.00 90.38 85 SER A C 1
ATOM 655 O O . SER A 1 85 ? -5.920 3.326 1.674 1.00 90.38 85 SER A O 1
ATOM 657 N N . PHE A 1 86 ? -5.699 1.497 2.936 1.00 89.81 86 PHE A N 1
ATOM 658 C CA . PHE A 1 86 ? -5.011 2.205 4.022 1.00 89.81 86 PHE A CA 1
ATOM 659 C C . PHE A 1 86 ? -3.700 2.895 3.583 1.00 89.81 86 PHE A C 1
ATOM 661 O O . PHE A 1 86 ? -3.242 3.866 4.184 1.00 89.81 86 PHE A O 1
ATOM 668 N N . LYS A 1 87 ? -3.113 2.457 2.462 1.00 87.12 87 LYS A N 1
ATOM 669 C CA . LYS A 1 87 ? -2.000 3.166 1.809 1.00 87.12 87 LYS A CA 1
ATOM 670 C C . LYS A 1 87 ? -2.361 4.577 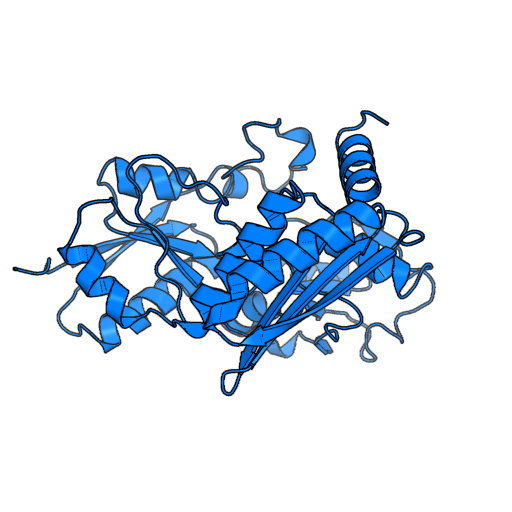1.324 1.00 87.12 87 LYS A C 1
ATOM 672 O O . LYS A 1 87 ? -1.477 5.423 1.315 1.00 87.12 87 LYS A O 1
ATOM 677 N N . ASP A 1 88 ? -3.622 4.811 0.964 1.00 84.44 88 ASP A N 1
ATOM 678 C CA . ASP A 1 88 ? -4.130 6.062 0.389 1.00 84.44 88 ASP A CA 1
ATOM 679 C C . ASP A 1 88 ? -4.734 6.986 1.468 1.00 84.44 88 ASP A C 1
ATOM 681 O O . ASP A 1 88 ? -5.107 8.113 1.163 1.00 84.44 88 ASP A O 1
ATOM 685 N N . VAL A 1 89 ? -4.815 6.515 2.719 1.00 81.62 89 VAL A N 1
ATOM 686 C CA . VAL A 1 89 ? -5.223 7.312 3.886 1.00 81.62 89 VAL A CA 1
ATOM 687 C C . VAL A 1 89 ? -4.064 8.199 4.312 1.00 81.62 89 VAL A C 1
ATOM 689 O O . VAL A 1 89 ? -2.930 7.723 4.432 1.00 81.62 89 VAL A O 1
ATOM 692 N N . GLU A 1 90 ? -4.326 9.476 4.550 1.00 78.06 90 GLU A N 1
ATOM 693 C CA . GLU A 1 90 ? -3.302 10.396 5.036 1.00 78.06 90 GLU A CA 1
ATOM 694 C C . GLU A 1 90 ? -2.860 10.025 6.458 1.00 78.06 90 GLU A C 1
ATOM 696 O O . GLU A 1 90 ? -3.593 9.409 7.232 1.00 78.06 90 GLU A O 1
ATOM 701 N N . SER A 1 91 ? -1.617 10.355 6.804 1.00 75.31 91 SER A N 1
ATOM 702 C CA . SER A 1 91 ? -1.111 10.089 8.156 1.00 75.31 91 SER A CA 1
ATOM 703 C C . SER A 1 91 ? -1.854 10.897 9.227 1.00 75.31 91 SER A C 1
ATOM 705 O O . SER A 1 91 ? -2.050 10.394 10.332 1.00 75.31 91 SER A O 1
ATOM 707 N N . ASP A 1 92 ? -2.285 12.110 8.872 1.00 75.38 92 ASP A N 1
ATOM 708 C CA . ASP A 1 92 ? -3.132 12.969 9.693 1.00 75.38 92 ASP A CA 1
ATOM 709 C C . ASP A 1 92 ? -4.561 12.912 9.148 1.00 75.38 92 ASP A C 1
ATOM 711 O O . ASP A 1 92 ? -4.813 13.298 8.006 1.00 75.38 92 ASP A O 1
ATOM 715 N N . LEU A 1 93 ? -5.495 12.416 9.961 1.00 77.88 93 LEU A N 1
ATOM 716 C CA . LEU A 1 93 ? -6.912 12.387 9.601 1.00 77.88 93 LEU A CA 1
ATOM 717 C C . LEU A 1 93 ? -7.559 13.767 9.813 1.00 77.88 93 LEU A C 1
ATOM 719 O O . LEU A 1 93 ? -7.179 14.480 10.750 1.00 77.88 93 LEU A O 1
ATOM 723 N N . PRO A 1 94 ? -8.573 14.134 9.008 1.00 81.81 94 PRO A N 1
ATOM 724 C CA . PRO A 1 94 ? -9.380 15.323 9.252 1.00 81.81 94 PRO A CA 1
ATOM 725 C C . PRO A 1 94 ? -9.984 15.351 10.660 1.00 81.81 94 PRO A C 1
ATOM 727 O O . PRO A 1 94 ? -10.397 14.325 11.212 1.00 81.81 94 PRO A O 1
ATOM 730 N N . ALA A 1 95 ? -10.089 16.554 11.228 1.00 84.56 95 ALA A N 1
ATOM 731 C CA . ALA A 1 95 ? -10.743 16.753 12.514 1.00 84.56 95 ALA A CA 1
ATOM 732 C C . ALA A 1 95 ? -12.190 16.234 12.470 1.00 84.56 95 ALA A C 1
ATOM 734 O O . ALA A 1 95 ? -12.945 16.546 11.553 1.00 84.56 95 ALA A O 1
ATOM 735 N N . GLY A 1 96 ? -12.574 15.456 13.483 1.00 85.31 96 GLY A N 1
ATOM 736 C CA . GLY A 1 96 ? -13.908 14.861 13.580 1.00 85.31 96 GLY A CA 1
ATOM 737 C C . GLY A 1 96 ? -14.007 13.428 13.058 1.00 85.31 96 GLY A C 1
ATOM 738 O O . GLY A 1 96 ? -15.019 12.787 13.321 1.00 85.31 96 GLY A O 1
ATOM 739 N N . LEU A 1 97 ? -12.977 12.878 12.409 1.00 86.88 97 LEU A N 1
ATOM 740 C CA . LEU A 1 97 ? -12.925 11.456 12.053 1.00 86.88 97 LEU A CA 1
ATOM 741 C C . LEU A 1 97 ? -12.146 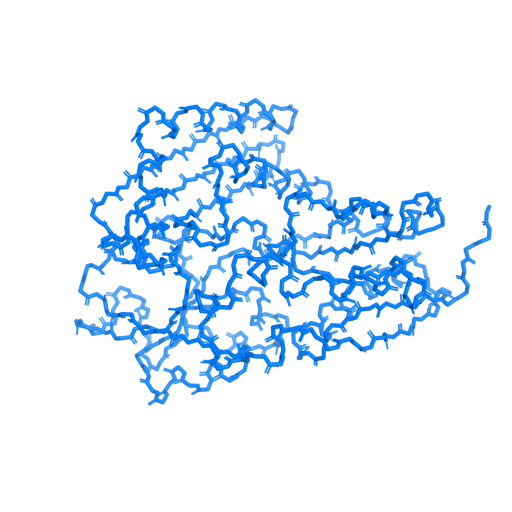10.641 13.090 1.00 86.88 97 LEU A C 1
ATOM 743 O O . LEU A 1 97 ? -11.177 11.110 13.688 1.00 86.88 97 LEU A O 1
ATOM 747 N N . CYS A 1 98 ? -12.591 9.408 13.327 1.00 78.12 98 CYS A N 1
ATOM 748 C CA . CYS A 1 98 ? -11.895 8.448 14.176 1.00 78.12 98 CYS A CA 1
ATOM 749 C C . CYS A 1 98 ? -10.929 7.588 13.357 1.00 78.12 98 CYS A C 1
ATOM 751 O O . CYS A 1 98 ? -11.120 7.368 12.160 1.00 78.12 98 CYS A O 1
ATOM 753 N N . ALA A 1 99 ? -9.891 7.087 14.030 1.00 64.38 99 ALA A N 1
ATOM 754 C CA . ALA A 1 99 ? -8.872 6.264 13.411 1.00 64.38 99 ALA A CA 1
ATOM 755 C C . ALA A 1 99 ? -9.466 5.009 12.758 1.00 64.38 99 ALA A C 1
ATOM 757 O O . ALA A 1 99 ? -10.387 4.379 13.272 1.00 64.38 99 ALA A O 1
ATOM 758 N N . VAL A 1 100 ? -8.872 4.646 11.627 1.00 69.50 100 VAL A N 1
ATOM 759 C CA . VAL A 1 100 ? -9.331 3.562 10.767 1.00 69.50 100 VAL A CA 1
ATOM 760 C C . VAL A 1 100 ? -9.309 2.219 11.500 1.00 69.50 100 VAL A C 1
ATOM 762 O O . VAL A 1 100 ? -8.248 1.804 11.968 1.00 69.50 100 VAL A O 1
ATOM 765 N N . SER A 1 101 ? -10.443 1.510 11.551 1.00 80.94 101 SER A N 1
ATOM 766 C CA . SER A 1 101 ? -10.440 0.083 11.908 1.00 80.94 101 SER A CA 1
ATOM 767 C C . SER A 1 101 ? -9.889 -0.703 10.724 1.00 80.94 101 SER A C 1
ATOM 769 O O . SER A 1 101 ? -10.443 -0.634 9.623 1.00 80.94 101 SER A O 1
ATOM 771 N N . VAL A 1 102 ? -8.760 -1.388 10.924 1.00 89.31 102 VAL A N 1
ATOM 772 C CA . VAL A 1 102 ? -8.017 -2.063 9.854 1.00 89.31 102 VAL A CA 1
ATOM 773 C C . VAL A 1 102 ? -8.240 -3.567 9.939 1.00 89.31 102 VAL A C 1
ATOM 775 O O . VAL A 1 102 ? -7.966 -4.186 10.966 1.00 89.31 102 VAL A O 1
ATOM 778 N N . GLY A 1 103 ? -8.717 -4.155 8.843 1.00 91.94 103 GLY A N 1
ATOM 779 C CA . GLY A 1 103 ? -8.887 -5.599 8.724 1.00 91.94 103 GLY A CA 1
ATOM 780 C C . GLY A 1 103 ? -7.589 -6.332 8.406 1.00 91.94 103 GLY A C 1
ATOM 781 O O . GLY A 1 103 ? -6.551 -5.725 8.136 1.00 91.94 103 GLY A O 1
ATOM 782 N N . ARG A 1 104 ? -7.659 -7.666 8.385 1.00 93.75 104 ARG A N 1
ATOM 783 C CA . ARG A 1 104 ? -6.514 -8.527 8.063 1.00 93.75 104 ARG A CA 1
ATOM 784 C C . ARG A 1 104 ? -5.865 -8.121 6.734 1.00 93.75 104 ARG A C 1
ATOM 786 O O . ARG A 1 104 ? -6.536 -8.019 5.704 1.00 93.75 104 ARG A O 1
ATOM 793 N N . ARG A 1 105 ? -4.542 -7.931 6.748 1.00 96.25 105 ARG A N 1
ATOM 794 C CA . ARG A 1 105 ? -3.761 -7.566 5.558 1.00 96.25 105 ARG A CA 1
ATOM 795 C C . ARG A 1 105 ? -3.744 -8.692 4.527 1.00 96.25 105 ARG A C 1
ATOM 797 O O . ARG A 1 105 ? -3.445 -9.841 4.847 1.00 96.25 105 ARG A O 1
ATOM 804 N N . GLU A 1 106 ? -3.998 -8.335 3.274 1.00 96.44 106 GLU A N 1
ATOM 805 C CA . GLU A 1 106 ? -3.759 -9.220 2.130 1.00 96.44 106 GLU A CA 1
ATOM 806 C C . GLU A 1 106 ? -2.274 -9.197 1.718 1.00 96.44 106 GLU A C 1
ATOM 808 O O . GLU A 1 106 ? -1.462 -8.524 2.354 1.00 96.44 106 GLU A O 1
ATOM 813 N N . ASP A 1 107 ? -1.889 -9.926 0.667 1.00 97.81 107 ASP A N 1
ATOM 814 C CA . ASP A 1 107 ? -0.503 -9.958 0.190 1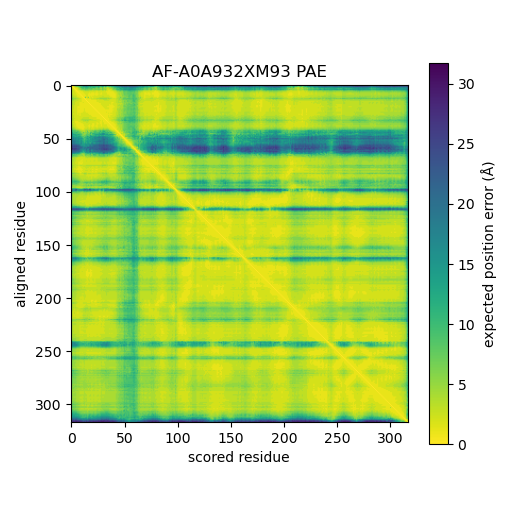.00 97.81 107 ASP A CA 1
ATOM 815 C C . ASP A 1 107 ? 0.004 -8.540 -0.155 1.00 97.81 107 ASP A C 1
ATOM 817 O O . ASP A 1 107 ? -0.515 -7.903 -1.084 1.00 97.81 107 ASP A O 1
ATOM 821 N N . PRO A 1 108 ? 1.013 -8.019 0.575 1.00 98.06 108 PRO A N 1
ATOM 822 C CA . PRO A 1 108 ? 1.498 -6.664 0.376 1.00 98.06 108 PRO A CA 1
ATOM 823 C C . PRO A 1 108 ? 2.427 -6.537 -0.831 1.00 98.06 108 PRO A C 1
ATOM 825 O O . PRO A 1 108 ? 2.783 -5.410 -1.171 1.00 98.06 108 PRO A O 1
ATOM 828 N N . ARG A 1 109 ? 2.838 -7.633 -1.481 1.00 98.62 109 ARG A N 1
ATOM 829 C CA . ARG A 1 109 ? 3.806 -7.604 -2.585 1.00 98.62 109 ARG A CA 1
ATOM 830 C C . ARG A 1 109 ? 3.276 -6.859 -3.805 1.00 98.62 109 ARG A C 1
ATOM 832 O O . ARG A 1 109 ? 2.073 -6.757 -4.059 1.00 98.62 109 ARG A O 1
ATOM 839 N N . ASP A 1 110 ? 4.213 -6.335 -4.581 1.00 98.56 110 ASP A N 1
ATOM 840 C CA . ASP A 1 110 ? 3.942 -5.925 -5.951 1.00 98.56 110 ASP A CA 1
ATOM 841 C C . ASP A 1 110 ? 4.088 -7.131 -6.893 1.00 98.56 110 ASP A C 1
ATOM 843 O O . ASP A 1 110 ? 4.824 -8.078 -6.618 1.00 98.56 110 ASP A O 1
ATOM 847 N N . VAL A 1 111 ? 3.374 -7.095 -8.012 1.00 97.94 111 VAL A N 1
ATOM 848 C CA . VAL A 1 111 ? 3.349 -8.148 -9.028 1.00 97.94 111 VAL A CA 1
ATOM 849 C C . VAL A 1 111 ? 3.755 -7.596 -10.381 1.00 97.94 111 VAL A C 1
ATOM 851 O O . VAL A 1 111 ? 3.468 -6.436 -10.701 1.00 97.94 111 VAL A O 1
ATOM 854 N N . LEU A 1 112 ? 4.384 -8.449 -11.183 1.00 97.06 112 LEU A N 1
ATOM 855 C CA . LEU A 1 112 ? 4.611 -8.216 -12.599 1.00 97.06 112 LEU A CA 1
ATOM 856 C C . LEU A 1 112 ? 3.471 -8.848 -13.399 1.00 97.06 112 LEU A C 1
ATOM 858 O O . LEU A 1 112 ? 3.236 -10.057 -13.321 1.00 97.06 112 LEU A O 1
ATOM 862 N N . VAL A 1 113 ? 2.809 -8.018 -14.200 1.00 95.25 113 VAL A N 1
ATOM 863 C CA . VAL A 1 113 ? 1.929 -8.456 -15.284 1.00 95.25 113 VAL A CA 1
ATOM 864 C C . VAL A 1 113 ? 2.624 -8.117 -16.596 1.00 95.25 113 VAL A C 1
ATOM 866 O O . VAL A 1 113 ? 3.015 -6.973 -16.822 1.00 95.25 113 VAL A O 1
ATOM 869 N N . THR A 1 114 ? 2.839 -9.105 -17.447 1.00 93.06 114 THR A N 1
ATOM 870 C CA . THR A 1 114 ? 3.658 -9.003 -18.649 1.00 93.06 114 THR A CA 1
ATOM 871 C C . THR A 1 114 ? 3.221 -10.032 -19.686 1.00 93.06 114 THR A C 1
ATOM 873 O O . THR A 1 114 ? 2.808 -11.144 -19.367 1.00 93.06 114 THR A O 1
ATOM 876 N N . ARG A 1 115 ? 3.379 -9.681 -20.963 1.00 85.31 115 ARG A N 1
ATOM 877 C CA . ARG A 1 115 ? 3.273 -10.641 -22.073 1.00 85.31 115 ARG A CA 1
ATOM 878 C C . ARG A 1 115 ? 4.455 -11.620 -22.137 1.00 85.31 115 ARG A C 1
ATOM 880 O O . ARG A 1 115 ? 4.404 -12.599 -22.874 1.00 85.31 115 ARG A O 1
ATOM 887 N N . HIS A 1 116 ? 5.526 -11.358 -21.387 1.00 80.62 116 HIS A N 1
ATOM 888 C CA . HIS A 1 116 ? 6.747 -12.157 -21.368 1.00 80.62 116 HIS A CA 1
ATOM 889 C C . HIS A 1 116 ? 6.685 -13.192 -20.232 1.00 80.62 116 HIS A C 1
ATOM 891 O O . HIS A 1 116 ? 6.809 -12.860 -19.060 1.00 80.62 116 HIS A O 1
ATOM 897 N N . GLY A 1 117 ? 6.532 -14.479 -20.544 1.00 71.12 117 GLY A N 1
ATOM 898 C CA . GLY A 1 117 ? 6.230 -15.525 -19.547 1.00 71.12 117 GLY A CA 1
ATOM 899 C C . GLY A 1 117 ? 7.352 -15.954 -18.581 1.00 71.12 117 GLY A C 1
ATOM 900 O O . GLY A 1 117 ? 7.295 -17.067 -18.071 1.00 71.12 117 GLY A O 1
ATOM 901 N N . LYS A 1 118 ? 8.409 -15.157 -18.369 1.00 73.81 118 LYS A N 1
ATOM 902 C CA . LYS A 1 118 ? 9.636 -15.596 -17.666 1.00 73.81 118 LYS A CA 1
ATOM 903 C C . LYS A 1 118 ? 10.029 -14.766 -16.426 1.00 73.81 118 LYS A C 1
ATOM 905 O O . LYS A 1 118 ? 11.046 -15.085 -15.812 1.00 73.81 118 LYS A O 1
ATOM 910 N N . GLY A 1 119 ? 9.240 -13.760 -16.041 1.00 89.88 119 GLY A N 1
ATOM 911 C CA . GLY A 1 119 ? 9.485 -12.930 -14.850 1.00 89.88 119 GLY A CA 1
ATOM 912 C C . GLY A 1 119 ? 10.451 -11.756 -15.073 1.00 89.88 119 GLY A C 1
ATOM 913 O O . GLY A 1 119 ? 11.070 -11.622 -16.131 1.00 89.88 119 GLY A O 1
ATOM 914 N N . LEU A 1 120 ? 10.588 -10.900 -14.062 1.00 94.19 120 LEU A N 1
ATOM 915 C CA . LEU A 1 120 ? 11.292 -9.616 -14.061 1.00 94.19 120 LEU A CA 1
ATOM 916 C C . LEU A 1 120 ? 12.762 -9.749 -14.479 1.00 94.19 120 LEU A C 1
ATOM 918 O O . LEU A 1 120 ? 13.250 -8.988 -15.318 1.00 94.19 120 LEU A O 1
ATOM 922 N N . ALA A 1 121 ? 13.461 -10.752 -13.942 1.00 93.12 121 ALA A N 1
ATOM 923 C CA . ALA A 1 121 ? 14.870 -11.008 -14.248 1.00 93.12 121 ALA A CA 1
ATOM 924 C C . ALA A 1 121 ? 15.111 -11.428 -15.709 1.00 93.12 121 ALA A C 1
ATOM 926 O O . ALA A 1 121 ? 16.235 -11.349 -16.196 1.00 93.12 121 ALA A O 1
ATOM 927 N N . ARG A 1 122 ? 14.069 -11.885 -16.412 1.00 92.25 122 ARG A N 1
ATOM 928 C CA . ARG A 1 122 ? 14.158 -12.428 -17.773 1.00 92.25 122 ARG A CA 1
ATOM 929 C C . ARG A 1 122 ? 13.441 -11.571 -18.816 1.00 92.25 122 ARG A C 1
ATOM 931 O O . ARG A 1 122 ? 13.331 -12.000 -19.964 1.00 92.25 122 ARG A O 1
ATOM 938 N N . LEU A 1 123 ? 12.953 -10.382 -18.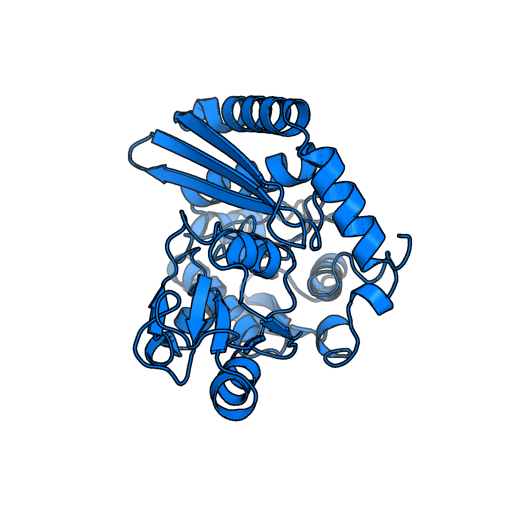449 1.00 94.38 123 LEU A N 1
ATOM 939 C CA . LEU A 1 123 ? 12.457 -9.425 -19.440 1.00 94.38 123 LEU A CA 1
ATOM 940 C C . LEU A 1 123 ? 13.604 -9.001 -20.373 1.00 94.38 123 LEU A C 1
ATOM 942 O O . LEU A 1 123 ? 14.739 -8.903 -19.894 1.00 94.38 123 LEU A O 1
ATOM 946 N N . PRO A 1 124 ? 13.326 -8.689 -21.652 1.00 94.00 124 PRO A N 1
ATOM 947 C CA . PRO A 1 124 ? 14.343 -8.236 -22.598 1.00 94.00 124 PRO A CA 1
ATOM 948 C C . PRO A 1 124 ? 15.187 -7.063 -22.063 1.00 94.00 124 PRO A C 1
ATOM 950 O O . PRO A 1 124 ? 14.678 -6.259 -21.269 1.00 94.00 124 PRO A O 1
ATOM 953 N N . PRO A 1 125 ? 16.455 -6.931 -22.492 1.00 95.31 125 PRO A N 1
ATOM 954 C CA . PRO A 1 125 ? 17.240 -5.731 -22.227 1.00 95.31 125 PRO A CA 1
ATOM 955 C C . PRO A 1 125 ? 16.501 -4.480 -22.712 1.00 95.31 125 PRO A C 1
ATOM 957 O O . PRO A 1 125 ? 15.960 -4.470 -23.818 1.00 95.31 125 PRO A O 1
ATOM 960 N N . GLY A 1 126 ? 16.448 -3.437 -21.887 1.00 95.38 126 GLY A N 1
ATOM 961 C CA . GLY A 1 126 ? 15.739 -2.200 -22.220 1.00 95.38 126 GLY A CA 1
ATOM 962 C C . GLY A 1 126 ? 14.211 -2.285 -22.132 1.00 95.38 126 GLY A C 1
ATOM 963 O O . GLY A 1 126 ? 13.543 -1.368 -22.608 1.00 95.38 126 GLY A O 1
ATOM 964 N N . ALA A 1 127 ? 13.653 -3.359 -21.553 1.00 95.62 127 ALA A N 1
ATOM 965 C CA . ALA A 1 127 ? 12.205 -3.548 -21.440 1.00 95.62 127 ALA A CA 1
ATOM 966 C C . ALA A 1 127 ? 11.505 -2.335 -20.809 1.00 95.62 127 ALA A C 1
ATOM 968 O O . ALA A 1 127 ? 11.973 -1.763 -19.818 1.00 95.62 127 ALA A O 1
ATOM 969 N N . VAL A 1 128 ? 10.352 -1.977 -21.375 1.00 95.81 128 VAL A N 1
ATOM 970 C CA . VAL A 1 128 ? 9.562 -0.820 -20.947 1.00 95.81 128 VAL A CA 1
ATOM 971 C C . VAL A 1 128 ? 8.457 -1.267 -19.995 1.00 95.81 128 VAL A C 1
ATOM 973 O O . VAL A 1 128 ? 7.473 -1.881 -20.410 1.00 95.81 128 VAL A O 1
ATOM 976 N N . LEU A 1 129 ? 8.589 -0.920 -18.716 1.00 96.06 129 LEU A N 1
ATOM 977 C CA . LEU A 1 129 ? 7.589 -1.181 -17.684 1.00 96.06 129 LEU A CA 1
ATOM 978 C C . LEU A 1 129 ? 6.716 0.044 -17.403 1.00 96.06 129 LEU A C 1
ATOM 980 O O . LEU A 1 129 ? 7.179 1.184 -17.348 1.00 96.06 129 LEU A O 1
ATOM 984 N N . ALA A 1 130 ? 5.434 -0.197 -17.160 1.00 94.81 130 ALA A N 1
ATOM 985 C CA . ALA A 1 130 ? 4.465 0.840 -16.859 1.00 94.81 130 ALA A CA 1
ATOM 986 C C . ALA A 1 130 ? 4.248 1.004 -15.345 1.00 94.81 130 ALA A C 1
ATOM 988 O O . ALA A 1 130 ? 3.832 0.073 -14.651 1.00 94.81 130 ALA A O 1
ATOM 989 N N . THR A 1 131 ? 4.514 2.199 -14.812 1.00 93.44 131 THR A N 1
ATOM 990 C CA . THR A 1 131 ? 4.182 2.596 -13.432 1.00 93.44 131 THR A CA 1
ATOM 991 C C . THR A 1 131 ? 4.399 4.099 -13.244 1.00 93.44 131 THR A C 1
ATOM 993 O O . THR A 1 131 ? 5.351 4.671 -13.762 1.00 93.44 131 THR A O 1
ATOM 996 N N . SER A 1 132 ? 3.532 4.747 -12.463 1.00 89.62 132 SER A N 1
ATOM 997 C CA . SER A 1 132 ? 3.700 6.149 -12.040 1.00 89.62 132 SER A CA 1
ATOM 998 C C . SER A 1 132 ? 4.234 6.296 -10.610 1.00 89.62 132 SER A C 1
ATOM 1000 O O . SER A 1 132 ? 4.232 7.397 -10.079 1.00 89.62 132 SER A O 1
ATOM 1002 N N . SER A 1 133 ? 4.636 5.201 -9.958 1.00 91.81 133 SER A N 1
ATOM 1003 C CA . SER A 1 133 ? 5.136 5.216 -8.578 1.00 91.81 133 SER A CA 1
ATOM 1004 C C . SER A 1 133 ? 6.660 5.391 -8.542 1.00 91.81 133 SER A C 1
ATOM 1006 O O . SER A 1 133 ? 7.351 4.464 -8.981 1.00 91.81 133 SER A O 1
ATOM 1008 N N . PRO A 1 134 ? 7.187 6.490 -7.960 1.00 92.25 134 PRO A N 1
ATOM 1009 C CA . PRO A 1 134 ? 8.627 6.696 -7.777 1.00 92.25 134 PRO A CA 1
ATOM 1010 C C . PRO A 1 134 ? 9.287 5.550 -7.008 1.00 92.25 134 PRO A C 1
ATOM 1012 O O . PRO A 1 134 ? 10.307 5.025 -7.438 1.00 92.25 134 PRO A O 1
ATOM 1015 N N . ARG A 1 135 ? 8.630 5.065 -5.942 1.00 96.06 135 ARG A N 1
ATOM 1016 C CA . ARG A 1 135 ? 9.042 3.884 -5.162 1.00 96.06 135 ARG A CA 1
ATOM 1017 C C . ARG A 1 135 ? 9.310 2.654 -6.030 1.00 96.06 135 ARG A C 1
ATOM 1019 O O . ARG A 1 135 ? 10.258 1.919 -5.767 1.00 96.06 135 ARG A O 1
ATOM 1026 N N . ARG A 1 136 ? 8.439 2.379 -7.008 1.00 97.31 136 ARG A N 1
ATOM 1027 C CA . ARG A 1 136 ? 8.594 1.217 -7.896 1.00 97.31 136 ARG A CA 1
ATOM 1028 C C . ARG A 1 136 ? 9.719 1.447 -8.890 1.00 97.31 136 ARG A C 1
ATOM 1030 O O . ARG A 1 136 ? 10.553 0.568 -9.058 1.00 97.31 136 ARG A O 1
ATOM 1037 N N . THR A 1 137 ? 9.750 2.615 -9.530 1.00 96.31 137 THR A N 1
ATOM 1038 C CA . THR A 1 137 ? 10.766 2.917 -10.545 1.00 96.31 137 THR A CA 1
ATOM 1039 C C . THR A 1 137 ? 12.172 2.929 -9.956 1.00 96.31 137 THR A C 1
ATOM 1041 O O . THR A 1 137 ? 13.061 2.310 -10.529 1.00 96.31 137 THR A O 1
ATOM 1044 N N . SER A 1 138 ? 12.376 3.570 -8.802 1.00 96.75 138 SER A N 1
ATOM 1045 C CA . SER A 1 138 ? 13.697 3.690 -8.177 1.00 96.75 138 SER A CA 1
ATOM 1046 C C . SER A 1 138 ? 14.252 2.331 -7.743 1.00 96.75 138 SER A C 1
ATOM 1048 O O . SER A 1 138 ? 15.371 1.973 -8.102 1.00 96.75 138 SER A O 1
ATOM 1050 N N . GLN A 1 139 ? 13.449 1.520 -7.049 1.00 98.38 139 GLN A N 1
ATOM 1051 C CA . GLN A 1 139 ? 13.867 0.191 -6.591 1.00 98.38 139 GLN A CA 1
ATOM 1052 C C . GLN A 1 139 ? 14.121 -0.780 -7.747 1.00 98.38 139 GLN A C 1
ATOM 1054 O O . GLN A 1 139 ? 15.086 -1.540 -7.710 1.00 98.38 139 GLN A O 1
ATOM 1059 N N . LEU A 1 140 ? 13.295 -0.739 -8.796 1.00 98.19 140 LEU A N 1
ATOM 1060 C CA . LEU A 1 140 ? 13.500 -1.595 -9.962 1.00 98.19 140 LEU A CA 1
ATOM 1061 C C . LEU A 1 140 ? 14.717 -1.166 -10.787 1.00 98.19 140 LEU A C 1
ATOM 1063 O O . LEU A 1 140 ? 15.399 -2.042 -11.304 1.00 98.19 140 LEU A O 1
ATOM 1067 N N . ARG A 1 141 ? 15.048 0.132 -10.856 1.00 97.31 141 ARG A N 1
ATOM 1068 C CA . ARG A 1 141 ? 16.318 0.601 -11.443 1.00 97.31 141 ARG A CA 1
ATOM 1069 C C . ARG A 1 141 ? 17.530 0.149 -10.639 1.00 97.31 141 ARG A C 1
ATOM 1071 O O . ARG A 1 141 ? 18.511 -0.282 -11.233 1.00 97.31 141 ARG A O 1
ATOM 1078 N N . ALA A 1 142 ? 17.443 0.180 -9.309 1.00 97.44 142 ALA A N 1
ATOM 1079 C CA . ALA A 1 142 ? 18.501 -0.342 -8.444 1.00 97.44 142 ALA A CA 1
ATOM 1080 C C . ALA A 1 142 ? 18.709 -1.859 -8.613 1.00 97.44 142 ALA A C 1
ATOM 1082 O O . ALA A 1 142 ? 19.817 -2.355 -8.430 1.00 97.44 142 ALA A O 1
ATOM 1083 N N . PHE A 1 143 ? 17.654 -2.599 -8.968 1.00 97.00 143 PHE A N 1
ATOM 1084 C CA . PHE A 1 143 ? 17.740 -4.023 -9.293 1.00 97.00 143 PHE A CA 1
ATOM 1085 C C . PHE A 1 143 ? 18.232 -4.281 -10.727 1.00 97.00 143 PHE A C 1
ATOM 1087 O O . PHE A 1 143 ? 19.046 -5.175 -10.951 1.00 97.00 143 PHE A O 1
ATOM 1094 N N . ARG A 1 144 ? 17.739 -3.509 -11.703 1.00 96.44 144 ARG A N 1
ATOM 1095 C CA . ARG A 1 144 ? 18.036 -3.657 -13.131 1.00 96.44 144 ARG A CA 1
ATOM 1096 C C . ARG A 1 144 ? 18.053 -2.287 -13.820 1.00 96.44 144 ARG A C 1
ATOM 1098 O O . ARG A 1 144 ? 17.015 -1.747 -14.205 1.00 96.44 144 ARG A O 1
ATOM 1105 N N . ALA A 1 145 ? 19.250 -1.724 -13.973 1.00 96.44 145 ALA A N 1
ATOM 1106 C CA . ALA A 1 145 ? 19.446 -0.347 -14.435 1.00 96.44 145 ALA A CA 1
ATOM 1107 C C . ALA A 1 145 ? 19.015 -0.095 -15.894 1.00 96.44 145 ALA A C 1
ATOM 1109 O O . ALA A 1 145 ? 18.746 1.045 -16.264 1.00 96.44 145 ALA A O 1
ATOM 1110 N N . ASP A 1 146 ? 18.923 -1.139 -16.722 1.00 96.75 146 ASP A N 1
ATOM 1111 C CA . ASP A 1 146 ? 18.505 -1.041 -18.124 1.00 96.75 146 ASP A CA 1
ATOM 1112 C C . ASP A 1 146 ? 16.984 -0.876 -18.302 1.00 96.75 146 ASP A C 1
ATOM 1114 O O . ASP A 1 146 ? 16.534 -0.540 -19.397 1.00 96.75 146 ASP A O 1
ATOM 1118 N N . LEU A 1 147 ? 16.180 -1.126 -17.258 1.00 97.00 147 LEU A N 1
ATOM 1119 C CA . LEU A 1 147 ? 14.723 -1.011 -17.338 1.00 97.00 147 LEU A CA 1
ATOM 1120 C C . LEU A 1 147 ? 14.291 0.425 -17.641 1.00 97.00 147 LEU A C 1
ATOM 1122 O O . LEU A 1 147 ? 14.673 1.386 -16.965 1.00 97.00 147 LEU A O 1
ATOM 1126 N N . GLN A 1 148 ? 13.399 0.555 -18.617 1.00 96.38 148 GLN A N 1
ATOM 1127 C CA . GLN A 1 148 ? 12.756 1.818 -18.948 1.00 96.38 148 GLN A CA 1
ATOM 1128 C C . GLN A 1 148 ? 11.383 1.889 -18.287 1.00 96.38 148 GLN A C 1
ATOM 1130 O O . GLN A 1 148 ? 10.691 0.882 -18.145 1.00 96.38 148 GLN A O 1
ATOM 1135 N N . PHE A 1 149 ? 10.962 3.094 -17.906 1.00 95.31 149 PHE A N 1
ATOM 1136 C CA . PHE A 1 149 ? 9.688 3.299 -17.223 1.00 95.31 149 PHE A CA 1
ATOM 1137 C C . PHE A 1 149 ? 8.852 4.351 -17.927 1.00 95.31 149 PHE A C 1
ATOM 1139 O O . PHE A 1 149 ? 9.343 5.434 -18.245 1.00 95.31 149 PHE A O 1
ATOM 1146 N N . ARG A 1 150 ? 7.573 4.040 -18.131 1.00 94.06 150 ARG A N 1
ATOM 1147 C CA . ARG A 1 150 ? 6.575 4.992 -18.625 1.00 94.06 150 ARG A CA 1
ATOM 1148 C C . ARG A 1 150 ? 5.431 5.127 -17.618 1.00 94.06 150 ARG A C 1
ATOM 1150 O O . ARG A 1 150 ? 5.027 4.128 -17.013 1.00 94.06 150 ARG A O 1
ATOM 1157 N N . 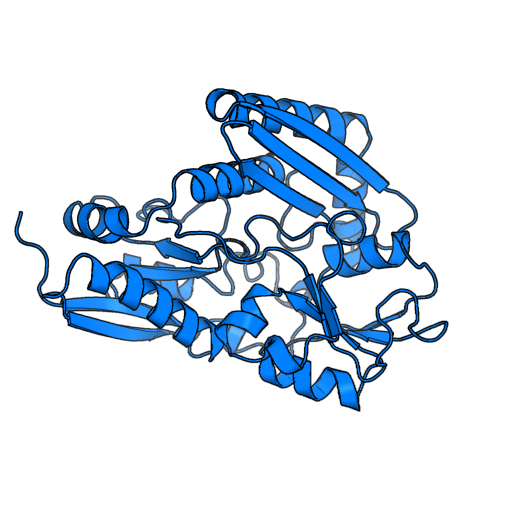PRO A 1 151 ? 4.902 6.344 -17.408 1.00 90.31 151 PRO A N 1
ATOM 1158 C CA . PRO A 1 151 ? 3.786 6.546 -16.499 1.00 90.31 151 PRO A CA 1
ATOM 1159 C C . PRO A 1 151 ? 2.533 5.840 -17.027 1.00 90.31 151 PRO A C 1
ATOM 1161 O O . PRO A 1 151 ? 2.274 5.819 -18.228 1.00 90.31 151 PRO A O 1
ATOM 1164 N N . LEU A 1 152 ? 1.732 5.292 -16.113 1.00 87.56 152 LEU A N 1
ATOM 1165 C CA . LEU A 1 152 ? 0.453 4.673 -16.440 1.00 87.56 152 LEU A CA 1
ATOM 1166 C C . LEU A 1 152 ? -0.567 4.933 -15.332 1.00 87.56 152 LEU A C 1
ATOM 1168 O O . LEU A 1 152 ? -0.338 4.634 -14.155 1.00 87.56 152 LEU A O 1
ATOM 1172 N N . ARG A 1 153 ? -1.718 5.462 -15.749 1.00 82.50 153 ARG A N 1
ATOM 1173 C CA . ARG A 1 153 ? -2.874 5.800 -14.912 1.00 82.50 153 ARG A CA 1
ATOM 1174 C C . ARG A 1 153 ? -4.121 5.037 -15.357 1.00 82.50 153 ARG A C 1
ATOM 1176 O O . ARG A 1 153 ? -4.084 4.284 -16.326 1.00 82.50 153 ARG A O 1
ATOM 1183 N N . GLY A 1 154 ? -5.208 5.216 -14.610 1.00 83.06 154 GLY A N 1
ATOM 1184 C CA . GLY A 1 154 ? -6.475 4.504 -14.789 1.00 83.06 154 GLY A CA 1
ATOM 1185 C C . GLY A 1 154 ? -6.668 3.371 -13.782 1.00 83.06 154 GLY A C 1
ATOM 1186 O O . GLY A 1 154 ? -5.821 3.151 -12.908 1.00 83.06 154 GLY A O 1
ATOM 1187 N N . ASN A 1 155 ? -7.782 2.658 -13.902 1.00 87.31 155 ASN A N 1
ATOM 1188 C CA . ASN A 1 155 ? -8.146 1.551 -13.014 1.00 87.31 155 ASN A CA 1
ATOM 1189 C C . ASN A 1 155 ? -7.336 0.281 -13.319 1.00 87.31 155 ASN A C 1
ATOM 1191 O O . ASN A 1 155 ? -6.745 0.157 -14.391 1.00 87.31 155 ASN A O 1
ATOM 1195 N N . ILE A 1 156 ? -7.302 -0.669 -12.376 1.00 91.12 156 ILE A N 1
ATOM 1196 C CA . ILE A 1 156 ? -6.484 -1.894 -12.486 1.00 91.12 156 ILE A CA 1
ATOM 1197 C C . ILE A 1 156 ? -6.765 -2.652 -13.784 1.00 91.12 156 ILE A C 1
ATOM 1199 O O . ILE A 1 156 ? -5.814 -2.965 -14.493 1.00 91.12 156 ILE A O 1
ATOM 1203 N N . THR A 1 157 ? -8.035 -2.876 -14.128 1.00 89.62 157 THR A N 1
ATOM 1204 C CA . THR A 1 157 ? -8.434 -3.601 -15.343 1.00 89.62 157 THR A CA 1
ATOM 1205 C C . THR A 1 157 ? -7.841 -2.964 -16.601 1.00 89.62 157 THR A C 1
ATOM 1207 O O . THR A 1 157 ? -7.120 -3.620 -17.345 1.00 89.62 157 THR A O 1
ATOM 1210 N N . THR A 1 158 ? -7.999 -1.646 -16.762 1.00 89.19 158 THR A N 1
ATOM 1211 C CA . THR A 1 158 ? -7.416 -0.900 -17.888 1.00 89.19 158 THR A CA 1
ATOM 1212 C C . THR A 1 158 ? -5.890 -0.991 -17.909 1.00 89.19 158 THR A C 1
ATOM 1214 O O . THR A 1 158 ? -5.282 -1.071 -18.974 1.00 89.19 158 THR A O 1
ATOM 1217 N N . ARG A 1 159 ? -5.235 -0.982 -16.741 1.00 92.25 159 ARG A N 1
ATOM 1218 C CA . ARG A 1 159 ? -3.772 -1.116 -16.670 1.00 92.25 159 ARG A CA 1
ATOM 1219 C C . ARG A 1 159 ? -3.299 -2.507 -17.079 1.00 92.25 159 ARG A C 1
ATOM 1221 O O . ARG A 1 159 ? -2.289 -2.600 -17.771 1.00 92.25 159 ARG A O 1
ATOM 1228 N N . VAL A 1 160 ? -4.014 -3.558 -16.678 1.00 91.50 160 VAL A N 1
ATOM 1229 C CA . VAL A 1 160 ? -3.736 -4.941 -17.093 1.00 91.50 160 VAL A CA 1
ATOM 1230 C C . VAL A 1 160 ? -3.888 -5.071 -18.610 1.00 91.50 160 VAL A C 1
ATOM 1232 O O . VAL A 1 160 ? -2.965 -5.542 -19.269 1.00 91.50 160 VAL A O 1
ATOM 1235 N N 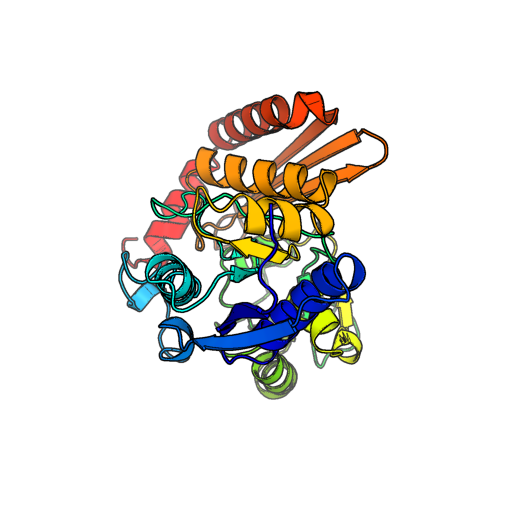. GLU A 1 161 ? -4.970 -4.555 -19.191 1.00 88.50 161 GLU A N 1
ATOM 1236 C CA . GLU A 1 161 ? -5.199 -4.575 -20.645 1.00 88.50 161 GLU A CA 1
ATOM 1237 C C . GLU A 1 161 ? -4.117 -3.817 -21.429 1.00 88.50 161 GLU A C 1
ATOM 1239 O O . GLU A 1 161 ? -3.602 -4.311 -22.435 1.00 88.50 161 GLU A O 1
ATOM 1244 N N . LYS A 1 162 ? -3.723 -2.626 -20.958 1.00 87.31 162 LYS A N 1
ATOM 1245 C CA . LYS A 1 162 ? -2.662 -1.830 -21.595 1.00 87.31 162 LYS A CA 1
ATOM 1246 C C . LYS A 1 162 ? -1.287 -2.478 -21.479 1.00 87.31 162 LYS A C 1
ATOM 1248 O O . LYS A 1 162 ? -0.473 -2.336 -22.388 1.00 87.31 162 LYS A O 1
ATOM 1253 N N . SER A 1 163 ? -1.026 -3.208 -20.394 1.00 81.94 163 SER A N 1
ATOM 1254 C CA . SER A 1 163 ? 0.290 -3.801 -20.124 1.00 81.94 163 SER A CA 1
ATOM 1255 C C . SER A 1 163 ? 0.779 -4.753 -21.209 1.00 81.94 163 SER A C 1
ATOM 1257 O O . SER A 1 163 ? 1.972 -4.785 -21.483 1.00 81.94 163 SER A O 1
ATOM 1259 N N . VAL A 1 164 ? -0.131 -5.492 -21.849 1.00 73.19 164 VAL A N 1
ATOM 1260 C CA . VAL A 1 164 ? 0.207 -6.476 -22.889 1.00 73.19 164 VAL A CA 1
ATOM 1261 C C . VAL A 1 164 ? 0.229 -5.875 -24.296 1.00 73.19 164 VAL A C 1
ATOM 1263 O O . VAL A 1 164 ? 0.794 -6.474 -25.212 1.00 73.19 164 VAL A O 1
ATOM 1266 N N . ARG A 1 165 ? -0.366 -4.688 -24.477 1.00 83.06 165 ARG A N 1
ATOM 1267 C CA . ARG A 1 165 ? -0.505 -4.017 -25.779 1.00 83.06 165 ARG A CA 1
ATOM 1268 C C . ARG A 1 165 ? 0.526 -2.915 -26.000 1.00 83.06 165 ARG A C 1
ATOM 1270 O O . ARG A 1 165 ? 1.061 -2.806 -27.097 1.00 83.06 165 ARG A O 1
ATOM 1277 N N . GLU A 1 166 ? 0.788 -2.106 -24.977 1.00 88.12 166 GLU A N 1
ATOM 1278 C CA . GLU A 1 166 ? 1.552 -0.853 -25.090 1.00 88.12 166 GLU A CA 1
ATOM 1279 C C . GLU A 1 166 ? 2.937 -0.920 -24.423 1.00 88.12 166 GLU A C 1
ATOM 1281 O O . GLU A 1 166 ? 3.792 -0.073 -24.685 1.00 88.12 166 GLU A O 1
ATOM 1286 N N . PHE A 1 167 ? 3.170 -1.919 -23.568 1.00 93.06 167 PHE A N 1
ATOM 1287 C CA . PHE A 1 167 ? 4.370 -2.040 -22.740 1.00 93.06 167 PHE A CA 1
ATOM 1288 C C . PHE A 1 167 ? 4.917 -3.474 -22.764 1.00 93.06 167 PHE A C 1
ATOM 1290 O O . PHE A 1 167 ? 4.293 -4.393 -23.296 1.00 93.06 167 PHE A O 1
ATOM 1297 N N . ASP A 1 168 ? 6.094 -3.675 -22.175 1.00 94.50 168 ASP A N 1
ATOM 1298 C CA . ASP A 1 168 ? 6.612 -5.016 -21.894 1.00 94.50 168 ASP A CA 1
ATOM 1299 C C . ASP A 1 168 ? 6.072 -5.570 -20.578 1.00 94.50 168 ASP A C 1
ATOM 1301 O O . ASP A 1 168 ? 6.099 -6.777 -20.360 1.00 94.50 168 ASP A O 1
ATOM 1305 N N . GLY A 1 169 ? 5.531 -4.720 -19.711 1.00 94.94 169 GLY A N 1
ATOM 1306 C CA . GLY A 1 169 ? 4.794 -5.136 -18.528 1.00 94.94 169 GLY A CA 1
ATOM 1307 C C . GLY A 1 169 ? 4.320 -3.957 -17.692 1.00 94.94 169 GLY A C 1
ATOM 1308 O O . GLY A 1 169 ? 4.652 -2.801 -17.952 1.00 94.94 169 GLY A O 1
ATOM 1309 N N . VAL A 1 170 ? 3.543 -4.248 -16.658 1.00 95.88 170 VAL A N 1
ATOM 1310 C CA . VAL A 1 170 ? 3.080 -3.296 -15.648 1.00 95.88 170 VAL A CA 1
ATOM 1311 C C . VAL A 1 170 ? 3.369 -3.857 -14.265 1.00 95.88 170 VAL A C 1
ATOM 1313 O O . VAL A 1 170 ? 3.294 -5.065 -14.033 1.00 95.88 170 VAL A O 1
ATOM 1316 N N . ILE A 1 171 ? 3.674 -2.956 -13.336 1.00 97.06 171 ILE A N 1
ATOM 1317 C CA . ILE A 1 171 ? 3.831 -3.295 -11.925 1.00 97.06 171 ILE A CA 1
ATOM 1318 C C . ILE A 1 171 ? 2.581 -2.850 -11.172 1.00 97.06 171 ILE A C 1
ATOM 1320 O O . ILE A 1 171 ? 2.218 -1.668 -11.184 1.00 97.06 171 ILE A O 1
ATOM 1324 N N . LEU A 1 172 ? 1.915 -3.788 -10.504 1.00 96.81 172 LEU A N 1
ATOM 1325 C CA . LEU A 1 172 ? 0.670 -3.566 -9.761 1.00 96.81 172 LEU A CA 1
ATOM 1326 C C . LEU A 1 172 ? 0.780 -4.150 -8.349 1.00 96.81 172 LEU A C 1
ATOM 1328 O O . LEU A 1 172 ? 1.717 -4.874 -8.055 1.00 96.81 172 LEU A O 1
ATOM 1332 N N . ALA A 1 173 ? -0.140 -3.798 -7.450 1.00 97.25 173 ALA A N 1
ATOM 1333 C CA . ALA A 1 173 ? -0.176 -4.412 -6.121 1.00 97.25 173 ALA A CA 1
ATOM 1334 C C . ALA A 1 173 ? -0.928 -5.746 -6.211 1.00 97.25 173 ALA A C 1
ATOM 1336 O O . ALA A 1 173 ? -2.021 -5.761 -6.782 1.00 97.25 173 ALA A O 1
ATOM 1337 N N . ALA A 1 174 ? -0.391 -6.817 -5.617 1.00 98.25 174 ALA A N 1
ATOM 1338 C CA . ALA A 1 174 ? -1.005 -8.148 -5.621 1.00 98.25 174 ALA A CA 1
ATOM 1339 C C . ALA A 1 174 ? -2.466 -8.104 -5.150 1.00 98.25 174 ALA A C 1
ATOM 1341 O O . ALA A 1 174 ? -3.367 -8.523 -5.873 1.00 98.25 174 ALA A O 1
ATOM 1342 N N . ALA A 1 175 ? -2.704 -7.484 -3.991 1.00 97.44 175 ALA A N 1
ATOM 1343 C CA . ALA A 1 175 ? -4.031 -7.338 -3.393 1.00 97.44 175 ALA A CA 1
ATOM 1344 C C . ALA A 1 175 ? -5.077 -6.715 -4.333 1.00 97.44 175 ALA A C 1
ATOM 1346 O O . ALA A 1 175 ? -6.248 -7.071 -4.299 1.00 97.44 175 ALA A O 1
ATOM 1347 N N . GLY A 1 176 ? -4.672 -5.790 -5.208 1.00 96.31 176 GLY A N 1
ATOM 1348 C CA . GLY A 1 176 ? -5.596 -5.183 -6.165 1.00 96.31 176 GLY A CA 1
ATOM 1349 C C . GLY A 1 176 ? -6.092 -6.168 -7.227 1.00 96.31 176 GLY A C 1
ATOM 1350 O O . GLY A 1 176 ? -7.253 -6.103 -7.617 1.00 96.31 176 GLY A O 1
ATOM 1351 N N . LEU A 1 177 ? -5.225 -7.079 -7.678 1.00 97.31 177 LEU A N 1
ATOM 1352 C CA . LEU A 1 177 ? -5.595 -8.123 -8.635 1.00 97.31 177 LEU A CA 1
ATOM 1353 C C . LEU A 1 177 ? -6.366 -9.248 -7.948 1.00 97.31 177 LEU A C 1
ATOM 1355 O O . LEU A 1 177 ? -7.362 -9.693 -8.500 1.00 97.31 177 LEU A O 1
ATOM 1359 N N . LEU A 1 178 ? -5.947 -9.658 -6.748 1.00 97.38 178 LEU A N 1
ATOM 1360 C CA . LEU A 1 178 ? -6.616 -10.706 -5.969 1.00 97.38 178 LEU A CA 1
ATOM 1361 C C . LEU A 1 178 ? -8.078 -10.350 -5.677 1.00 97.38 178 LEU A C 1
ATOM 1363 O O . LEU A 1 178 ? -8.968 -11.155 -5.928 1.00 97.38 178 LEU A O 1
ATOM 1367 N N . ARG A 1 179 ? -8.346 -9.113 -5.243 1.00 95.88 179 ARG A N 1
ATOM 1368 C CA . ARG A 1 179 ? -9.713 -8.637 -4.963 1.00 95.88 179 ARG A CA 1
ATOM 1369 C C . ARG A 1 179 ? -10.616 -8.659 -6.185 1.00 95.88 179 ARG A C 1
ATOM 1371 O O . ARG A 1 179 ? -11.806 -8.903 -6.047 1.00 95.88 179 ARG A O 1
ATOM 1378 N N . LEU A 1 180 ? -10.053 -8.367 -7.354 1.00 96.38 180 LEU A N 1
ATOM 1379 C CA . LEU A 1 180 ? -10.770 -8.331 -8.627 1.00 96.38 180 LEU A CA 1
ATOM 1380 C C . LEU A 1 180 ? -10.773 -9.682 -9.352 1.00 96.38 180 LEU A C 1
ATOM 1382 O O . LEU A 1 180 ? -11.198 -9.735 -10.501 1.00 96.38 180 LEU A O 1
ATOM 1386 N N . GLU A 1 181 ? -10.267 -10.742 -8.717 1.00 96.62 181 GLU A N 1
ATOM 1387 C CA . GLU A 1 181 ? -10.159 -12.081 -9.305 1.00 96.62 181 GLU A CA 1
ATOM 1388 C C . GLU A 1 181 ? -9.301 -12.123 -10.591 1.00 96.62 181 GLU A C 1
ATOM 1390 O O . GLU A 1 181 ? -9.465 -12.969 -11.468 1.00 96.62 181 GLU A O 1
ATOM 1395 N N . LEU A 1 182 ? -8.332 -11.208 -10.700 1.00 96.00 182 LEU A N 1
ATOM 1396 C CA . LEU A 1 182 ? -7.425 -11.055 -11.844 1.00 96.00 182 LEU A CA 1
ATOM 1397 C C . LEU A 1 182 ? -6.074 -11.758 -11.644 1.00 96.00 182 LEU A C 1
ATOM 1399 O O . LEU A 1 182 ? -5.125 -11.503 -12.389 1.00 96.00 182 LEU A O 1
ATOM 1403 N N . GLN A 1 183 ? -5.944 -12.643 -10.653 1.00 95.44 183 GLN A N 1
ATOM 1404 C CA . GLN A 1 183 ? -4.683 -13.326 -10.340 1.00 95.44 183 GLN A CA 1
ATOM 1405 C C . GLN A 1 183 ? -4.128 -14.170 -11.492 1.00 95.44 183 GLN A C 1
ATOM 1407 O O . GLN A 1 183 ? -2.918 -14.365 -11.559 1.00 95.44 183 GLN A O 1
ATOM 1412 N N . GLY A 1 184 ? -4.972 -14.613 -12.432 1.00 94.56 184 GLY A N 1
ATOM 1413 C CA . GLY A 1 184 ? -4.528 -15.318 -13.641 1.00 94.56 184 GLY A CA 1
ATOM 1414 C C . GLY A 1 184 ? -3.615 -14.482 -14.547 1.00 94.56 184 GLY A C 1
ATOM 1415 O O . GLY A 1 184 ? -2.870 -15.036 -15.350 1.00 94.56 184 GLY A O 1
ATOM 1416 N N . HIS A 1 185 ? -3.619 -13.154 -14.393 1.00 94.19 185 HIS A N 1
ATOM 1417 C CA . HIS A 1 185 ? -2.711 -12.257 -15.105 1.00 94.19 185 HIS A CA 1
ATOM 1418 C C . HIS A 1 185 ? -1.354 -12.085 -14.418 1.00 94.19 185 HIS A C 1
ATOM 1420 O O . HIS A 1 185 ? -0.481 -11.457 -15.005 1.00 94.19 185 HIS A O 1
ATOM 1426 N N . ILE A 1 186 ? -1.151 -12.592 -13.200 1.00 95.25 186 ILE A N 1
ATOM 1427 C CA . ILE A 1 186 ? 0.106 -12.414 -12.466 1.00 95.25 186 ILE A CA 1
ATOM 1428 C C . ILE A 1 186 ? 1.151 -13.394 -13.005 1.00 95.25 186 ILE A C 1
ATOM 1430 O O . ILE A 1 186 ? 0.982 -14.605 -12.888 1.00 95.25 186 ILE A O 1
ATOM 1434 N N . GLN A 1 187 ? 2.258 -12.882 -13.550 1.00 94.88 187 GLN A N 1
ATOM 1435 C CA . GLN A 1 187 ? 3.397 -13.724 -13.946 1.00 94.88 187 GLN A CA 1
ATOM 1436 C C . GLN A 1 187 ? 4.391 -13.912 -12.804 1.00 94.88 187 GLN A C 1
ATOM 1438 O O . GLN A 1 187 ? 5.038 -14.952 -12.718 1.00 94.88 187 GLN A O 1
ATOM 1443 N N . GLU A 1 188 ? 4.526 -12.919 -11.928 1.00 96.50 188 GLU A N 1
ATOM 1444 C CA . GLU A 1 188 ? 5.445 -12.991 -10.798 1.00 96.50 188 GLU A CA 1
ATOM 1445 C C . GLU A 1 188 ? 4.944 -12.142 -9.633 1.00 96.50 188 GLU A C 1
ATOM 1447 O O . GLU A 1 188 ? 4.563 -10.984 -9.813 1.00 96.50 188 GLU A O 1
ATOM 1452 N N . TYR A 1 189 ? 5.004 -12.710 -8.430 1.00 98.00 189 TYR A N 1
ATOM 1453 C CA . TYR A 1 189 ? 4.986 -11.944 -7.190 1.00 98.00 189 TYR A CA 1
ATOM 1454 C C . TYR A 1 189 ? 6.419 -11.530 -6.881 1.00 98.00 189 TYR A C 1
ATOM 1456 O O . TYR A 1 189 ? 7.251 -12.385 -6.579 1.00 98.00 189 TYR A O 1
ATOM 1464 N N . ILE A 1 190 ? 6.707 -10.235 -6.978 1.00 98.19 190 ILE A N 1
ATOM 1465 C CA . ILE A 1 190 ? 8.068 -9.721 -6.851 1.00 98.19 190 ILE A CA 1
ATOM 1466 C C . ILE A 1 190 ? 8.490 -9.826 -5.387 1.00 98.19 190 ILE A C 1
ATOM 1468 O O . ILE A 1 190 ? 7.763 -9.403 -4.483 1.00 98.19 190 ILE A O 1
ATOM 1472 N N . ASP A 1 191 ? 9.664 -10.410 -5.158 1.00 97.75 191 ASP A N 1
ATOM 1473 C CA . ASP A 1 191 ? 10.214 -10.569 -3.818 1.00 97.75 191 ASP A CA 1
ATOM 1474 C C . ASP A 1 191 ? 10.401 -9.208 -3.127 1.00 97.75 191 ASP A C 1
ATOM 1476 O O . ASP A 1 191 ? 10.835 -8.229 -3.743 1.00 97.75 191 ASP A O 1
ATOM 1480 N N . THR A 1 192 ? 10.097 -9.133 -1.830 1.00 97.75 192 THR A N 1
ATOM 1481 C CA . THR A 1 192 ? 10.203 -7.882 -1.059 1.00 97.75 192 THR A CA 1
ATOM 1482 C C . THR A 1 192 ? 11.645 -7.395 -0.908 1.00 97.75 192 THR A C 1
ATOM 1484 O O . THR A 1 192 ? 11.865 -6.211 -0.663 1.00 97.75 192 THR A O 1
ATOM 1487 N N . GLY A 1 193 ? 12.633 -8.276 -1.089 1.00 96.69 193 GLY A N 1
ATOM 1488 C CA . GLY A 1 193 ? 14.042 -7.920 -1.215 1.00 96.69 193 GLY A CA 1
ATOM 1489 C C . GLY A 1 193 ? 14.363 -7.194 -2.524 1.00 96.69 193 GLY A C 1
ATOM 1490 O O . GLY A 1 193 ? 15.287 -6.381 -2.552 1.00 96.69 193 GLY A O 1
ATOM 1491 N N . ILE A 1 194 ? 13.577 -7.388 -3.587 1.00 97.56 194 ILE A N 1
ATOM 1492 C CA . ILE A 1 194 ? 13.695 -6.637 -4.848 1.00 97.56 194 ILE A CA 1
ATOM 1493 C C . ILE A 1 194 ? 12.859 -5.359 -4.784 1.00 97.56 194 ILE A C 1
ATOM 1495 O O . ILE A 1 194 ? 13.379 -4.270 -5.020 1.00 97.56 194 ILE A O 1
ATOM 1499 N N . LEU A 1 195 ? 11.577 -5.478 -4.435 1.00 98.44 195 LEU A N 1
ATOM 1500 C CA . LEU A 1 195 ? 10.634 -4.365 -4.442 1.00 98.44 195 LEU A CA 1
ATOM 1501 C C . LEU A 1 195 ? 9.852 -4.312 -3.130 1.00 98.44 195 LEU A C 1
ATOM 1503 O O . LEU A 1 195 ? 8.820 -4.962 -2.960 1.00 98.44 195 LEU A O 1
ATOM 1507 N N . LEU A 1 196 ? 10.340 -3.488 -2.207 1.00 98.25 196 LEU A N 1
ATOM 1508 C CA . LEU A 1 196 ? 9.700 -3.271 -0.920 1.00 98.25 196 LEU A CA 1
ATOM 1509 C C . LEU A 1 196 ? 8.414 -2.436 -1.125 1.00 98.25 196 LEU A C 1
ATOM 1511 O O . LEU A 1 196 ? 8.451 -1.431 -1.859 1.00 98.25 196 LEU A O 1
ATOM 1515 N N . PRO A 1 197 ? 7.268 -2.853 -0.551 1.00 98.06 197 PRO A N 1
ATOM 1516 C CA . PRO A 1 197 ? 5.956 -2.298 -0.878 1.00 98.06 197 PRO A CA 1
ATOM 1517 C C . PRO A 1 197 ? 5.755 -0.878 -0.341 1.00 98.06 197 PRO A C 1
ATOM 1519 O O . PRO A 1 197 ? 6.579 -0.345 0.395 1.00 98.06 197 PRO A O 1
ATOM 1522 N N . ALA A 1 198 ? 4.661 -0.232 -0.751 1.00 95.88 198 ALA A N 1
ATOM 1523 C CA . ALA A 1 198 ? 4.268 1.045 -0.158 1.00 95.88 198 ALA A CA 1
ATOM 1524 C C . ALA A 1 198 ? 3.774 0.836 1.282 1.00 95.88 198 ALA A C 1
ATOM 1526 O O . ALA A 1 198 ? 3.182 -0.205 1.582 1.00 95.88 198 ALA A O 1
ATOM 1527 N N . ALA A 1 199 ? 3.939 1.858 2.127 1.00 95.12 199 ALA A N 1
ATOM 1528 C CA . ALA A 1 199 ? 3.348 1.882 3.461 1.00 95.12 199 ALA A CA 1
ATOM 1529 C C . ALA A 1 199 ? 1.854 1.553 3.391 1.00 95.12 199 ALA A C 1
ATOM 1531 O O . ALA A 1 199 ? 1.132 2.074 2.539 1.00 95.12 199 ALA A O 1
ATOM 1532 N N . ALA A 1 200 ? 1.403 0.667 4.271 1.00 95.00 200 ALA A N 1
ATOM 1533 C CA . ALA A 1 200 ? 0.039 0.178 4.370 1.00 95.00 200 ALA A CA 1
ATOM 1534 C C . ALA A 1 200 ? -0.521 -0.501 3.102 1.00 95.00 200 ALA A C 1
ATOM 1536 O O . ALA A 1 200 ? -1.731 -0.724 2.994 1.00 95.00 200 ALA A O 1
ATOM 1537 N N . GLN A 1 201 ? 0.323 -0.882 2.131 1.00 96.75 201 GLN A N 1
ATOM 1538 C CA . GLN A 1 201 ? -0.144 -1.610 0.948 1.00 96.75 201 GLN A CA 1
ATOM 1539 C C . GLN A 1 201 ? -0.861 -2.901 1.365 1.00 96.75 201 GLN A C 1
ATOM 1541 O O . GLN A 1 201 ? -0.406 -3.598 2.269 1.00 96.75 201 GLN A O 1
ATOM 1546 N N . ALA A 1 202 ? -1.972 -3.199 0.684 1.00 96.50 202 ALA A N 1
ATOM 1547 C CA . ALA A 1 202 ? -2.853 -4.348 0.912 1.00 96.50 202 ALA A CA 1
ATOM 1548 C C . ALA A 1 202 ? -3.714 -4.325 2.189 1.00 96.50 202 ALA A C 1
ATOM 1550 O O . ALA A 1 202 ? -4.594 -5.175 2.314 1.00 96.50 202 ALA A O 1
ATOM 1551 N N . ALA A 1 203 ? -3.567 -3.342 3.078 1.00 95.75 203 ALA A N 1
ATOM 1552 C CA . ALA A 1 203 ? -4.497 -3.161 4.190 1.00 95.75 203 ALA A CA 1
ATOM 1553 C C . ALA A 1 203 ? -5.766 -2.410 3.750 1.00 95.75 203 ALA A C 1
ATOM 1555 O O . ALA A 1 203 ? -5.707 -1.490 2.925 1.00 95.75 203 ALA A O 1
ATOM 1556 N N . LEU A 1 204 ? -6.907 -2.831 4.293 1.00 94.25 204 LEU A N 1
ATOM 1557 C CA . LEU A 1 204 ? -8.203 -2.173 4.145 1.00 94.25 204 LEU A CA 1
ATOM 1558 C C . LEU A 1 204 ? -8.683 -1.712 5.502 1.00 94.25 204 LEU A C 1
ATOM 1560 O O . LEU A 1 204 ? -8.482 -2.412 6.494 1.00 94.25 204 LEU A O 1
ATOM 1564 N N . GLY A 1 205 ? -9.381 -0.591 5.516 1.00 91.75 205 GLY A N 1
ATOM 1565 C CA . GLY A 1 205 ? -10.096 -0.192 6.704 1.00 91.75 205 GLY A CA 1
ATOM 1566 C C . GLY A 1 205 ? -11.237 0.759 6.413 1.00 91.75 205 GLY A C 1
ATOM 1567 O O . GLY A 1 205 ? -11.599 0.984 5.254 1.00 91.75 205 GLY A O 1
ATOM 1568 N N . CYS A 1 206 ? -11.829 1.268 7.482 1.00 91.50 206 CYS A N 1
ATOM 1569 C CA . CYS A 1 206 ? -12.919 2.224 7.408 1.00 91.50 206 CYS A CA 1
ATOM 1570 C C . CYS A 1 206 ? -12.782 3.363 8.416 1.00 91.50 206 CYS A C 1
ATOM 1572 O O . CYS A 1 206 ? -12.353 3.150 9.550 1.00 91.50 206 CYS A O 1
ATOM 1574 N N . GLU A 1 207 ? -13.215 4.545 7.999 1.00 92.06 207 GLU A N 1
ATOM 1575 C CA . GLU A 1 207 ? -13.299 5.772 8.789 1.00 92.06 207 GLU A CA 1
ATOM 1576 C C . GLU A 1 207 ? -14.755 6.049 9.161 1.00 92.06 207 GLU A C 1
ATOM 1578 O O . GLU A 1 207 ? -15.669 5.736 8.396 1.00 92.06 207 GLU A O 1
ATOM 1583 N N . TYR A 1 208 ? -14.972 6.634 10.335 1.00 92.69 208 TYR A N 1
ATOM 1584 C CA . TYR A 1 208 ? -16.286 7.036 10.836 1.00 92.69 208 TYR A CA 1
ATOM 1585 C C . TYR A 1 208 ? -16.160 8.289 11.702 1.00 92.69 208 TYR A C 1
ATOM 1587 O O . TYR A 1 208 ? -15.065 8.660 12.130 1.00 92.69 208 TYR A O 1
ATOM 1595 N N . LEU A 1 209 ?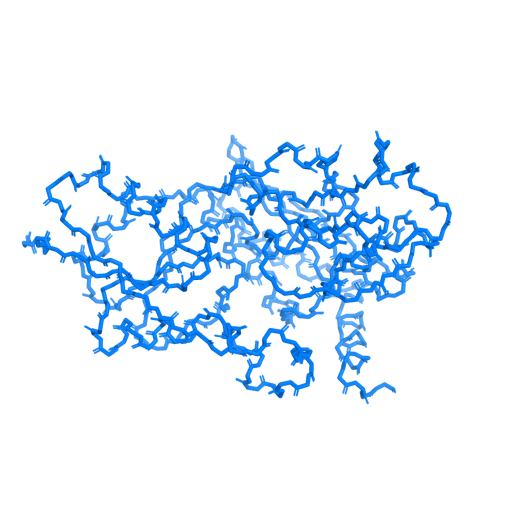 -17.293 8.932 11.979 1.00 93.06 209 LEU A N 1
ATOM 1596 C CA . LEU A 1 209 ? -17.346 10.131 12.809 1.00 93.06 209 LEU A CA 1
ATOM 1597 C C . LEU A 1 209 ? -16.903 9.827 14.253 1.00 93.06 209 LEU A C 1
ATOM 1599 O O . LEU A 1 209 ? -17.400 8.900 14.896 1.00 93.06 209 LEU A O 1
ATOM 1603 N N . ALA A 1 210 ? -15.987 10.631 14.786 1.00 91.19 210 ALA A N 1
ATOM 1604 C CA . ALA A 1 210 ? -15.535 10.540 16.167 1.00 91.19 210 ALA A CA 1
ATOM 1605 C C . ALA A 1 210 ? -16.711 10.692 17.148 1.00 91.19 210 ALA A C 1
ATOM 1607 O O . ALA A 1 210 ? -17.632 11.476 16.932 1.00 91.19 210 ALA A O 1
ATOM 1608 N N . GLY A 1 211 ? -16.689 9.919 18.237 1.00 89.25 211 GLY A N 1
ATOM 1609 C CA . GLY A 1 211 ? -17.771 9.890 19.231 1.00 89.25 211 GLY A CA 1
ATOM 1610 C C . GLY A 1 211 ? -18.955 8.975 18.883 1.00 89.25 211 GLY A C 1
ATOM 1611 O O . GLY A 1 211 ? -19.816 8.766 19.733 1.00 89.25 211 GLY A O 1
ATOM 1612 N N . ARG A 1 212 ? -19.001 8.371 17.685 1.00 91.25 212 ARG A N 1
ATOM 1613 C CA . ARG A 1 212 ? -19.983 7.324 17.338 1.00 91.25 212 ARG A CA 1
ATOM 1614 C C . ARG A 1 212 ? -19.610 5.982 17.977 1.00 91.25 212 ARG A C 1
ATOM 1616 O O . ARG A 1 212 ? -18.992 5.127 17.342 1.00 91.25 212 ARG A O 1
ATOM 1623 N N . GLU A 1 213 ? -19.972 5.800 19.247 1.00 90.75 213 GLU A N 1
ATOM 1624 C CA . GLU A 1 213 ? -19.743 4.549 19.996 1.00 90.75 213 GLU A CA 1
ATOM 1625 C C . GLU A 1 213 ? -20.413 3.332 19.340 1.00 90.75 213 GLU A C 1
ATOM 1627 O O . GLU A 1 213 ? -19.859 2.233 19.345 1.00 90.75 213 GLU A O 1
ATOM 1632 N N . ASP A 1 214 ? -21.572 3.536 18.714 1.00 91.62 214 ASP A N 1
ATOM 1633 C CA . ASP A 1 214 ? -22.266 2.523 17.921 1.00 91.62 214 ASP A CA 1
ATOM 1634 C C . ASP A 1 214 ? -21.417 2.048 16.730 1.00 91.62 214 ASP A C 1
ATOM 1636 O O . ASP A 1 214 ? -21.277 0.843 16.517 1.00 91.62 214 ASP A O 1
ATOM 1640 N N . MET A 1 215 ? -20.794 2.972 15.988 1.00 92.12 215 MET A N 1
ATOM 1641 C CA . MET A 1 215 ? -19.885 2.632 14.888 1.00 92.12 215 MET A CA 1
ATOM 1642 C C . MET A 1 215 ? -18.615 1.966 15.397 1.00 92.12 215 MET A C 1
ATOM 1644 O O . MET A 1 215 ? -18.222 0.944 14.841 1.00 92.12 215 MET A O 1
ATOM 1648 N N . ALA A 1 216 ? -18.023 2.473 16.481 1.00 90.56 216 ALA A N 1
ATOM 1649 C CA . ALA A 1 216 ? -16.858 1.856 17.111 1.00 90.56 216 ALA A CA 1
ATOM 1650 C C . ALA A 1 216 ? -17.130 0.387 17.481 1.00 90.56 216 ALA A C 1
ATOM 1652 O O . ALA A 1 216 ? -16.318 -0.489 17.184 1.00 90.56 216 ALA A O 1
ATOM 1653 N N . GLN A 1 217 ? -18.303 0.097 18.054 1.00 90.38 217 GLN A N 1
ATOM 1654 C CA . GLN A 1 217 ? -18.718 -1.267 18.381 1.00 90.38 217 GLN A CA 1
ATOM 1655 C C . GLN A 1 217 ? -18.861 -2.149 17.131 1.00 90.38 217 GLN A C 1
ATOM 1657 O O . GLN A 1 217 ? -18.450 -3.310 17.152 1.00 90.38 217 GLN A O 1
ATOM 1662 N N . ILE A 1 218 ? -19.426 -1.613 16.048 1.00 91.25 218 ILE A N 1
ATOM 1663 C CA . ILE A 1 218 ? -19.637 -2.346 14.793 1.00 91.25 218 ILE A CA 1
ATOM 1664 C C . ILE A 1 218 ? -18.305 -2.670 14.102 1.00 91.25 218 ILE A C 1
ATOM 1666 O O . ILE A 1 218 ? -18.095 -3.793 13.641 1.00 91.25 218 ILE A O 1
ATOM 1670 N N . VAL A 1 219 ? -17.380 -1.709 14.044 1.00 90.88 219 VAL A N 1
ATOM 1671 C CA . VAL A 1 219 ? -16.096 -1.888 13.346 1.00 90.88 219 VAL A CA 1
ATOM 1672 C C . VAL A 1 219 ? -15.036 -2.586 14.199 1.00 90.88 219 VAL A C 1
ATOM 1674 O O . VAL A 1 219 ? -14.057 -3.089 13.650 1.00 90.88 219 VAL A O 1
ATOM 1677 N N . ALA A 1 220 ? -15.220 -2.692 15.517 1.00 88.75 220 ALA A N 1
ATOM 1678 C CA . ALA A 1 220 ? -14.338 -3.490 16.373 1.00 88.75 220 ALA A CA 1
ATOM 1679 C C . ALA A 1 220 ? -14.293 -4.966 15.934 1.00 88.75 220 ALA A C 1
ATOM 1681 O O . ALA A 1 220 ? -13.275 -5.638 16.080 1.00 88.75 220 ALA A O 1
ATOM 1682 N N . GLY A 1 221 ? -15.380 -5.474 15.339 1.00 83.94 221 GLY A N 1
ATOM 1683 C CA . GLY A 1 221 ? -15.473 -6.859 14.879 1.00 83.94 221 GLY A CA 1
ATOM 1684 C C . GLY A 1 221 ? -14.550 -7.222 13.711 1.00 83.94 221 GLY A C 1
ATOM 1685 O O . GLY A 1 221 ? -14.284 -8.412 13.520 1.00 83.94 221 GLY A O 1
ATOM 1686 N N . ILE A 1 222 ? -14.067 -6.235 12.946 1.00 89.81 222 ILE A N 1
ATOM 1687 C CA . ILE A 1 222 ? -13.208 -6.458 11.769 1.00 89.81 222 ILE A CA 1
ATOM 1688 C C . ILE A 1 222 ? -11.724 -6.212 12.047 1.00 89.81 222 ILE A C 1
ATOM 1690 O O . ILE A 1 222 ? -10.897 -6.542 11.202 1.00 89.81 222 ILE A O 1
ATOM 1694 N N . GLN A 1 223 ? -11.396 -5.634 13.201 1.00 91.50 223 GLN A N 1
ATOM 1695 C CA . GLN A 1 223 ? -10.053 -5.180 13.528 1.00 91.50 223 GLN A CA 1
ATOM 1696 C C . GLN A 1 223 ? -9.075 -6.355 13.660 1.00 91.50 223 GLN A C 1
ATOM 1698 O O . GLN A 1 223 ? -9.313 -7.311 14.400 1.00 91.50 223 GLN A O 1
ATOM 1703 N N . ASP A 1 224 ? -7.943 -6.255 12.968 1.00 93.94 224 ASP A N 1
ATOM 1704 C CA . ASP A 1 224 ? -6.804 -7.159 13.098 1.00 93.94 224 ASP A CA 1
ATOM 1705 C C . ASP A 1 224 ? -5.649 -6.408 13.770 1.00 93.94 224 ASP A C 1
ATOM 1707 O O . ASP A 1 224 ? -4.983 -5.573 13.154 1.00 93.94 224 ASP A O 1
ATOM 1711 N N . ALA A 1 225 ? -5.430 -6.683 15.059 1.00 92.62 225 ALA A N 1
ATOM 1712 C CA . ALA A 1 225 ? -4.488 -5.930 15.891 1.00 92.62 225 ALA A CA 1
ATOM 1713 C C . ALA A 1 225 ? -3.037 -5.993 15.378 1.00 92.62 225 ALA A C 1
ATOM 1715 O O . ALA A 1 225 ? -2.283 -5.025 15.517 1.00 92.62 225 ALA A O 1
ATOM 1716 N N . ASP A 1 226 ? -2.649 -7.114 14.767 1.00 95.00 226 ASP A N 1
ATOM 1717 C CA . ASP A 1 226 ? -1.312 -7.301 14.205 1.00 95.00 226 ASP A CA 1
ATOM 1718 C C . ASP A 1 226 ? -1.130 -6.460 12.941 1.00 95.00 226 ASP A C 1
ATOM 1720 O O . ASP A 1 226 ? -0.157 -5.706 12.833 1.00 95.00 226 ASP A O 1
ATOM 1724 N N . THR A 1 227 ? -2.091 -6.521 12.014 1.00 95.69 227 THR A N 1
ATOM 1725 C CA . THR A 1 227 ? -2.101 -5.669 10.822 1.00 95.69 227 THR A CA 1
ATOM 1726 C C . THR A 1 227 ? -2.086 -4.209 11.224 1.00 95.69 227 THR A C 1
ATOM 1728 O O . THR A 1 227 ? -1.237 -3.472 10.725 1.00 95.69 227 THR A O 1
ATOM 1731 N N . GLU A 1 228 ? -2.971 -3.795 12.132 1.00 93.94 228 GLU A N 1
ATOM 1732 C CA . GLU A 1 228 ? -3.066 -2.414 12.594 1.00 93.94 228 GLU A CA 1
ATOM 1733 C C . GLU A 1 228 ? -1.729 -1.914 13.148 1.00 93.94 228 GLU A C 1
ATOM 1735 O O . GLU A 1 228 ? -1.247 -0.852 12.745 1.00 93.94 228 GLU A O 1
ATOM 1740 N N . ARG A 1 229 ? -1.076 -2.699 14.012 1.00 95.50 229 ARG A N 1
ATOM 1741 C CA . ARG A 1 229 ? 0.244 -2.355 14.550 1.00 95.50 229 ARG A CA 1
ATOM 1742 C C . ARG A 1 229 ? 1.278 -2.186 13.443 1.00 95.50 229 ARG A C 1
ATOM 1744 O O . ARG A 1 229 ? 2.014 -1.199 13.447 1.00 95.50 229 ARG A O 1
ATOM 1751 N N . CYS A 1 230 ? 1.329 -3.118 12.492 1.00 97.31 230 CYS A N 1
ATOM 1752 C CA . CYS A 1 230 ? 2.255 -3.051 11.364 1.00 97.31 230 CYS A CA 1
ATOM 1753 C C . CYS A 1 230 ? 2.021 -1.802 10.511 1.00 97.31 230 CYS A C 1
ATOM 1755 O O . CYS A 1 230 ? 2.960 -1.052 10.253 1.00 97.31 230 CYS A O 1
ATOM 1757 N N . VAL A 1 231 ? 0.783 -1.533 10.101 1.00 95.56 231 VAL A N 1
ATOM 1758 C CA . VAL A 1 231 ? 0.508 -0.406 9.203 1.00 95.56 231 VAL A CA 1
ATOM 1759 C C . VAL A 1 231 ? 0.642 0.950 9.892 1.00 95.56 231 VAL A C 1
ATOM 1761 O O . VAL A 1 231 ? 1.081 1.908 9.256 1.00 95.56 231 VAL A O 1
ATOM 1764 N N . ARG A 1 232 ? 0.341 1.043 11.193 1.00 94.06 232 ARG A N 1
ATOM 1765 C CA . ARG A 1 232 ? 0.605 2.255 11.982 1.00 94.06 232 ARG A CA 1
ATOM 1766 C C . ARG A 1 232 ? 2.101 2.504 12.135 1.00 94.06 232 ARG A C 1
ATOM 1768 O O . ARG A 1 232 ? 2.531 3.642 11.981 1.00 94.06 232 ARG A O 1
ATOM 1775 N N . ALA A 1 233 ? 2.897 1.460 12.367 1.00 96.69 233 ALA A N 1
ATOM 1776 C CA . ALA A 1 233 ? 4.353 1.576 12.390 1.00 96.69 233 ALA A CA 1
ATOM 1777 C C . ALA A 1 233 ? 4.905 2.053 11.034 1.00 96.69 233 ALA A C 1
ATOM 1779 O O . ALA A 1 233 ? 5.724 2.969 10.987 1.00 96.69 233 ALA A O 1
ATOM 1780 N N . GLU A 1 234 ? 4.406 1.496 9.925 1.00 96.88 234 GLU A N 1
ATOM 1781 C CA . GLU A 1 234 ? 4.750 1.933 8.563 1.00 96.88 234 GLU A CA 1
ATOM 1782 C C . GLU A 1 234 ? 4.421 3.414 8.326 1.00 96.88 234 GLU A C 1
ATOM 1784 O O . GLU A 1 234 ? 5.269 4.151 7.824 1.00 96.88 234 GLU A O 1
ATOM 1789 N N . LYS A 1 235 ? 3.227 3.874 8.724 1.00 93.25 235 LYS A N 1
ATOM 1790 C CA . LYS A 1 235 ? 2.826 5.288 8.616 1.00 93.25 235 LYS A CA 1
ATOM 1791 C C . LYS A 1 235 ? 3.672 6.197 9.510 1.00 93.25 235 LYS A C 1
ATOM 1793 O O . LYS A 1 235 ? 4.127 7.235 9.043 1.00 93.25 235 LYS A O 1
ATOM 1798 N N . ALA A 1 236 ? 3.955 5.791 10.747 1.00 94.94 236 ALA A N 1
ATOM 1799 C CA . ALA A 1 236 ? 4.812 6.546 11.661 1.00 94.94 236 ALA A CA 1
ATOM 1800 C C . ALA A 1 236 ? 6.235 6.723 11.104 1.00 94.94 236 ALA A C 1
ATOM 1802 O O . ALA A 1 236 ? 6.805 7.809 11.196 1.00 94.94 236 ALA A O 1
ATOM 1803 N N . LEU A 1 237 ? 6.785 5.695 10.450 1.00 96.38 237 LEU A N 1
ATOM 1804 C CA . LEU A 1 237 ? 8.060 5.818 9.747 1.00 96.38 237 LEU A CA 1
ATOM 1805 C C . LEU A 1 237 ? 7.977 6.802 8.572 1.00 96.38 237 LEU A C 1
ATOM 1807 O O . LEU A 1 237 ? 8.883 7.617 8.401 1.00 96.38 237 LEU A O 1
ATOM 1811 N N . MET A 1 238 ? 6.900 6.756 7.779 1.00 93.62 238 MET A N 1
ATOM 1812 C CA . MET A 1 238 ? 6.698 7.719 6.689 1.00 93.62 238 MET A CA 1
ATOM 1813 C C . MET A 1 238 ? 6.673 9.157 7.221 1.00 93.62 238 MET A C 1
ATOM 1815 O O . MET A 1 238 ? 7.351 10.012 6.659 1.00 93.62 238 MET A O 1
ATOM 1819 N N . ILE A 1 239 ? 5.983 9.414 8.338 1.00 92.31 239 ILE A N 1
ATOM 1820 C CA . ILE A 1 239 ? 5.969 10.727 9.007 1.00 92.31 239 ILE A CA 1
ATOM 1821 C C . ILE A 1 239 ? 7.380 11.128 9.453 1.00 92.31 239 ILE A C 1
ATOM 1823 O O . ILE A 1 239 ? 7.827 12.234 9.149 1.00 92.31 239 ILE A O 1
ATOM 1827 N N . GLY A 1 240 ? 8.104 10.224 10.122 1.00 94.25 240 GLY A N 1
ATOM 1828 C CA . GLY A 1 240 ? 9.457 10.482 10.625 1.00 94.25 240 GLY A CA 1
ATOM 1829 C C . GLY A 1 240 ? 10.468 10.828 9.527 1.00 94.25 240 GLY A C 1
ATOM 1830 O O . GLY A 1 240 ? 11.362 11.641 9.739 1.00 94.25 240 GLY A O 1
ATOM 1831 N N . LEU A 1 241 ? 10.295 10.277 8.323 1.00 93.50 241 LEU A N 1
ATOM 1832 C CA . LEU A 1 241 ? 11.104 10.622 7.147 1.00 93.50 241 LEU A CA 1
ATOM 1833 C C . LEU A 1 241 ? 10.546 11.812 6.347 1.00 93.50 241 LEU A C 1
ATOM 1835 O O . LEU A 1 241 ? 11.123 12.178 5.325 1.00 93.50 241 LEU A O 1
ATOM 1839 N N . SER A 1 242 ? 9.419 12.382 6.785 1.00 85.75 242 SER A N 1
ATOM 1840 C CA . SER A 1 242 ? 8.503 13.244 6.018 1.00 85.75 242 SER A CA 1
ATOM 1841 C C . SER A 1 242 ? 8.304 12.782 4.572 1.00 85.75 242 SER A C 1
ATOM 1843 O O . SER A 1 242 ? 8.339 13.562 3.618 1.00 85.75 242 SER A O 1
ATOM 1845 N N . GLY A 1 243 ? 8.099 11.480 4.417 1.00 74.12 243 GLY A N 1
ATOM 1846 C CA . GLY A 1 243 ? 7.707 10.869 3.165 1.00 74.12 243 GLY A CA 1
ATOM 1847 C C . GLY A 1 243 ? 6.228 11.114 2.879 1.00 74.12 243 GLY A C 1
ATOM 1848 O O . GLY A 1 243 ? 5.369 10.737 3.671 1.00 74.12 243 GLY A O 1
ATOM 1849 N N . GLY A 1 244 ? 5.933 11.703 1.721 1.00 72.81 244 GLY A N 1
ATOM 1850 C CA . GLY A 1 244 ? 4.586 11.736 1.141 1.00 72.81 244 GLY A CA 1
ATOM 1851 C C . GLY A 1 244 ? 4.382 10.652 0.075 1.00 72.81 244 GLY A C 1
ATOM 1852 O O . GLY A 1 244 ? 5.259 9.819 -0.161 1.00 72.81 244 GLY A O 1
ATOM 1853 N N . CYS A 1 245 ? 3.255 10.709 -0.642 1.00 66.00 245 CYS A N 1
ATOM 1854 C CA . CYS A 1 245 ? 2.901 9.763 -1.713 1.00 66.00 245 CYS A CA 1
ATOM 1855 C C . CYS A 1 245 ? 3.939 9.649 -2.854 1.00 66.00 245 CYS A C 1
ATOM 1857 O O . CYS A 1 245 ? 3.988 8.627 -3.543 1.00 66.00 245 CYS A O 1
ATOM 1859 N N . TYR A 1 246 ? 4.784 10.669 -3.044 1.00 72.69 246 TYR A N 1
ATOM 1860 C CA . TYR A 1 246 ? 5.841 10.709 -4.069 1.00 72.69 246 TYR A CA 1
ATOM 1861 C C . TYR A 1 246 ? 7.225 10.324 -3.567 1.00 72.69 246 TYR A C 1
ATOM 1863 O O . TYR A 1 246 ? 8.164 10.249 -4.360 1.00 72.69 246 TYR A O 1
ATOM 1871 N N . ALA A 1 247 ? 7.374 10.075 -2.268 1.00 84.88 247 ALA A N 1
ATOM 1872 C CA . ALA A 1 247 ? 8.661 9.690 -1.731 1.00 84.88 247 ALA A CA 1
ATOM 1873 C C . ALA A 1 247 ? 9.051 8.301 -2.277 1.00 84.88 247 ALA A C 1
ATOM 1875 O O . ALA A 1 247 ? 8.212 7.392 -2.318 1.00 84.88 247 ALA A O 1
ATOM 1876 N N . PRO A 1 248 ? 10.309 8.093 -2.702 1.00 93.19 248 PRO A N 1
ATOM 1877 C CA . PRO A 1 248 ? 10.765 6.816 -3.242 1.00 93.19 248 PRO A CA 1
ATOM 1878 C C . PRO A 1 248 ? 11.084 5.825 -2.108 1.00 93.19 248 PRO A C 1
ATOM 1880 O O . PRO A 1 248 ? 12.181 5.271 -2.028 1.00 93.19 248 PRO A O 1
ATOM 1883 N N . ILE A 1 249 ? 10.115 5.638 -1.210 1.00 96.31 249 ILE A N 1
ATOM 1884 C CA . ILE A 1 249 ? 10.234 4.871 0.028 1.00 96.31 249 ILE A CA 1
ATOM 1885 C C . ILE A 1 249 ? 9.431 3.584 -0.112 1.00 96.31 249 ILE A C 1
ATOM 1887 O O . ILE A 1 249 ? 8.229 3.617 -0.378 1.00 96.31 249 ILE A O 1
ATOM 1891 N N . GLY A 1 250 ? 10.091 2.446 0.073 1.00 97.81 250 GLY A N 1
ATOM 1892 C CA . GLY A 1 250 ? 9.440 1.177 0.366 1.00 97.81 250 GLY A CA 1
ATOM 1893 C C . GLY A 1 250 ? 9.522 0.884 1.858 1.00 97.81 250 GLY A C 1
ATOM 1894 O O . GLY A 1 250 ? 10.552 1.142 2.474 1.00 97.81 250 GLY A O 1
ATOM 1895 N N . VAL A 1 251 ? 8.459 0.344 2.441 1.00 97.88 251 VAL A N 1
ATOM 1896 C CA . VAL A 1 251 ? 8.423 -0.041 3.853 1.00 97.88 251 VAL A CA 1
ATOM 1897 C C . VAL A 1 251 ? 7.496 -1.234 4.042 1.00 97.88 251 VAL A C 1
ATOM 1899 O O . VAL A 1 251 ? 6.437 -1.320 3.418 1.00 97.88 251 VAL A O 1
ATOM 1902 N N . LEU A 1 252 ? 7.904 -2.167 4.896 1.00 98.62 252 LEU A N 1
ATOM 1903 C CA . LEU A 1 252 ? 7.083 -3.301 5.289 1.00 98.62 252 LEU A CA 1
ATOM 1904 C C . LEU A 1 252 ? 7.369 -3.658 6.742 1.00 98.62 252 LEU A C 1
ATOM 1906 O O . LEU A 1 252 ? 8.507 -3.963 7.091 1.00 98.62 252 LEU A O 1
ATOM 1910 N N . ALA A 1 253 ? 6.324 -3.652 7.557 1.00 98.44 253 ALA A N 1
ATOM 1911 C CA . ALA A 1 253 ? 6.292 -4.241 8.878 1.00 98.44 253 ALA A CA 1
ATOM 1912 C C . ALA A 1 253 ? 5.504 -5.555 8.837 1.00 98.44 253 ALA A C 1
ATOM 1914 O O . ALA A 1 253 ? 4.463 -5.673 8.183 1.00 98.44 253 ALA A O 1
ATOM 1915 N N . THR A 1 254 ? 5.994 -6.544 9.571 1.00 97.69 254 THR A N 1
ATOM 1916 C CA . THR A 1 254 ? 5.327 -7.825 9.792 1.00 97.69 254 THR A CA 1
ATOM 1917 C C . THR A 1 254 ? 5.370 -8.167 11.273 1.00 97.69 254 THR A C 1
ATOM 1919 O O . THR A 1 254 ? 6.343 -7.862 11.959 1.00 97.69 254 THR A O 1
ATOM 1922 N N . LEU A 1 255 ? 4.307 -8.793 11.765 1.00 96.69 255 LEU A N 1
ATOM 1923 C CA . LEU A 1 255 ? 4.235 -9.348 13.106 1.00 96.69 255 LEU A CA 1
ATOM 1924 C C . LEU A 1 255 ? 3.802 -10.804 12.967 1.00 96.69 255 LEU A C 1
ATOM 1926 O O . LEU A 1 255 ? 2.757 -11.087 12.386 1.00 96.69 255 LEU A O 1
ATOM 1930 N N . ARG A 1 256 ? 4.655 -11.729 13.406 1.00 92.94 256 ARG A N 1
ATOM 1931 C CA . ARG A 1 256 ? 4.378 -13.171 13.400 1.00 92.94 256 ARG A CA 1
ATOM 1932 C C . ARG A 1 256 ? 4.948 -13.779 14.664 1.00 92.94 256 ARG A C 1
ATOM 1934 O O . ARG A 1 256 ? 6.092 -13.490 15.004 1.00 92.94 256 ARG A O 1
ATOM 1941 N N . ASP A 1 257 ? 4.148 -14.579 15.359 1.00 90.50 257 ASP A N 1
ATOM 1942 C CA . ASP A 1 257 ? 4.564 -15.296 16.571 1.00 90.50 257 ASP A CA 1
ATOM 1943 C C . ASP A 1 257 ? 5.211 -14.366 17.622 1.00 90.50 257 ASP A C 1
ATOM 1945 O O . ASP A 1 257 ? 6.237 -14.673 18.223 1.00 90.50 257 ASP A O 1
ATOM 1949 N N . GLY A 1 258 ? 4.648 -13.161 17.788 1.00 89.38 258 GLY A N 1
ATOM 1950 C CA . GLY A 1 258 ? 5.144 -12.129 18.710 1.00 89.38 258 GLY A CA 1
ATOM 1951 C C . GLY A 1 258 ? 6.393 -11.367 18.243 1.00 89.38 258 GLY A C 1
ATOM 1952 O O . GLY A 1 258 ? 6.765 -10.372 18.873 1.00 89.38 258 GLY A O 1
ATOM 1953 N N . ARG A 1 259 ? 7.014 -11.772 17.127 1.00 96.38 259 ARG A N 1
ATOM 1954 C CA . ARG A 1 259 ? 8.174 -11.106 16.525 1.00 96.38 259 ARG A CA 1
ATOM 1955 C C . ARG A 1 259 ? 7.732 -10.040 15.531 1.00 96.38 259 ARG A C 1
ATOM 1957 O O . ARG A 1 259 ? 7.186 -10.346 14.471 1.00 96.38 259 ARG A O 1
ATOM 1964 N N . PHE A 1 260 ? 8.018 -8.793 15.874 1.00 98.38 260 PHE A N 1
ATOM 1965 C CA . PHE A 1 260 ? 7.879 -7.639 15.004 1.00 98.38 260 PHE A CA 1
ATOM 1966 C C . PHE A 1 260 ? 9.151 -7.468 14.170 1.00 98.38 260 PHE A C 1
ATOM 1968 O O . PHE A 1 260 ? 10.264 -7.471 14.698 1.00 98.38 260 PHE A O 1
ATOM 1975 N N . ASP A 1 261 ? 8.996 -7.310 12.865 1.00 98.19 261 ASP A N 1
ATOM 1976 C CA . ASP A 1 261 ? 10.080 -7.072 11.921 1.00 98.19 261 ASP A CA 1
ATOM 1977 C C . ASP A 1 261 ? 9.671 -5.954 10.975 1.00 98.19 261 ASP A C 1
ATOM 1979 O O . ASP A 1 261 ? 8.567 -5.976 10.435 1.00 98.19 261 ASP A O 1
ATOM 1983 N N . MET A 1 262 ? 10.550 -4.978 10.788 1.00 98.56 262 MET A N 1
ATOM 1984 C CA . MET A 1 262 ? 10.290 -3.839 9.928 1.00 98.56 262 MET A CA 1
ATOM 1985 C C . MET A 1 262 ? 11.509 -3.540 9.071 1.00 98.56 262 MET A C 1
ATOM 1987 O O . MET A 1 262 ? 12.625 -3.418 9.577 1.00 98.56 262 MET A O 1
ATOM 1991 N N . ALA A 1 263 ? 11.283 -3.398 7.771 1.00 98.56 263 ALA A N 1
ATOM 1992 C CA . ALA A 1 263 ? 12.279 -2.980 6.802 1.00 98.56 263 ALA A CA 1
ATOM 1993 C C . ALA A 1 263 ? 11.828 -1.692 6.117 1.00 98.56 263 ALA A C 1
ATOM 1995 O O . ALA A 1 263 ? 10.638 -1.498 5.856 1.00 98.56 263 ALA A O 1
ATOM 1996 N N . CYS A 1 264 ? 12.786 -0.834 5.789 1.00 98.56 264 CYS A N 1
ATOM 1997 C CA . CYS A 1 264 ? 12.566 0.353 4.979 1.00 98.56 264 CYS A CA 1
ATOM 1998 C C . CYS A 1 264 ? 13.718 0.536 3.997 1.00 98.56 264 CYS A C 1
ATOM 2000 O O . CYS A 1 264 ? 14.881 0.284 4.320 1.00 98.56 264 CYS A O 1
ATOM 2002 N N . ARG A 1 265 ? 13.382 1.006 2.798 1.00 98.25 265 ARG A N 1
ATOM 2003 C CA . ARG A 1 265 ? 14.324 1.303 1.730 1.00 98.25 265 ARG A CA 1
ATOM 2004 C C . ARG A 1 265 ? 13.974 2.632 1.081 1.00 98.25 265 ARG A C 1
ATOM 2006 O O . ARG A 1 265 ? 12.848 2.824 0.631 1.00 98.25 265 ARG A O 1
ATOM 2013 N N . VAL A 1 266 ? 14.968 3.501 0.958 1.00 98.12 266 VAL A N 1
ATOM 2014 C CA . VAL A 1 266 ? 14.904 4.763 0.219 1.00 98.12 266 VAL A CA 1
ATOM 2015 C C . VAL A 1 266 ? 15.899 4.687 -0.929 1.00 98.12 266 VAL A C 1
ATOM 2017 O O . VAL A 1 266 ? 17.072 4.384 -0.710 1.00 98.12 266 VAL A O 1
ATOM 2020 N N . VAL A 1 267 ? 15.436 4.923 -2.156 1.00 97.50 267 VAL A N 1
ATOM 2021 C CA . VAL A 1 267 ? 16.270 4.805 -3.363 1.00 97.50 267 VAL A CA 1
ATOM 2022 C C . VAL A 1 267 ? 16.136 6.058 -4.216 1.00 97.50 267 VAL A C 1
ATOM 2024 O O . VAL A 1 267 ? 15.023 6.536 -4.425 1.00 97.50 267 VAL A O 1
ATOM 2027 N N . SER A 1 268 ? 17.245 6.583 -4.731 1.00 95.31 268 SER A N 1
ATOM 2028 C CA . SER A 1 268 ? 17.218 7.699 -5.678 1.00 95.31 268 SER A CA 1
ATOM 2029 C C . SER A 1 268 ? 16.483 7.326 -6.961 1.00 95.31 268 SER A C 1
ATOM 2031 O O . SER A 1 268 ? 16.404 6.161 -7.347 1.00 95.31 268 SER A O 1
ATOM 2033 N N . GLN A 1 269 ? 15.922 8.323 -7.642 1.00 91.56 269 GLN A N 1
ATOM 2034 C CA . GLN A 1 269 ? 15.060 8.096 -8.803 1.00 91.56 269 GLN A CA 1
ATOM 2035 C C . GLN A 1 269 ? 15.757 7.353 -9.959 1.00 91.56 269 GLN A C 1
ATOM 2037 O O . GLN A 1 269 ? 15.102 6.644 -10.725 1.00 91.56 269 GLN A O 1
ATOM 2042 N N . ASP A 1 270 ? 17.074 7.494 -10.085 1.00 92.81 270 ASP A N 1
ATOM 2043 C CA . ASP A 1 270 ? 17.929 6.784 -11.042 1.00 92.81 270 ASP A CA 1
ATOM 2044 C C . ASP A 1 270 ? 18.357 5.378 -10.569 1.00 92.81 270 ASP A C 1
ATOM 2046 O O . ASP A 1 270 ? 18.879 4.605 -11.366 1.00 92.81 270 ASP A O 1
ATOM 2050 N N . GLY A 1 271 ? 18.103 5.022 -9.307 1.00 95.44 271 GLY A N 1
ATOM 2051 C CA . GLY A 1 271 ? 18.465 3.738 -8.709 1.00 95.44 271 GLY A CA 1
ATOM 2052 C C . GLY A 1 271 ? 19.895 3.648 -8.163 1.00 95.44 271 GLY A C 1
ATOM 2053 O O . GLY A 1 271 ? 20.265 2.588 -7.662 1.00 95.44 271 GLY A O 1
ATOM 2054 N N . THR A 1 272 ? 20.707 4.708 -8.252 1.00 95.81 272 THR A N 1
ATOM 2055 C CA . THR A 1 272 ? 22.155 4.642 -7.961 1.00 95.81 272 THR A CA 1
ATOM 2056 C C . THR A 1 272 ? 22.503 4.799 -6.481 1.00 95.81 272 THR A C 1
ATOM 2058 O O . THR A 1 272 ? 23.499 4.246 -6.016 1.00 95.81 272 THR A O 1
ATOM 2061 N N . GLN A 1 273 ? 21.677 5.514 -5.717 1.00 96.56 273 GLN A N 1
ATOM 2062 C CA . GLN A 1 273 ? 21.831 5.696 -4.278 1.00 96.56 273 GLN A CA 1
ATOM 2063 C C . GLN A 1 273 ? 20.720 4.962 -3.540 1.00 96.56 273 GLN A C 1
ATOM 2065 O O . GLN A 1 273 ? 19.541 5.084 -3.872 1.00 96.56 273 GLN A O 1
ATOM 2070 N N . ARG A 1 274 ? 21.098 4.208 -2.508 1.00 96.44 274 ARG A N 1
ATOM 2071 C CA . ARG A 1 274 ? 20.169 3.418 -1.702 1.00 96.44 274 ARG A CA 1
ATOM 2072 C C . ARG A 1 274 ? 20.551 3.467 -0.233 1.00 96.44 274 ARG A C 1
ATOM 2074 O O . ARG A 1 274 ? 21.681 3.140 0.128 1.00 96.44 274 ARG A O 1
ATOM 2081 N N . VAL A 1 275 ? 19.563 3.759 0.602 1.00 97.81 275 VAL A N 1
ATOM 2082 C CA . VAL A 1 275 ? 19.620 3.566 2.050 1.00 97.81 275 VAL A CA 1
ATOM 2083 C C . VAL A 1 275 ? 18.583 2.515 2.413 1.00 97.81 275 VAL A C 1
ATOM 2085 O O . VAL A 1 275 ? 17.426 2.609 2.013 1.00 97.81 275 VAL A O 1
ATOM 2088 N N . GLU A 1 276 ? 19.005 1.487 3.136 1.00 97.75 276 GLU A N 1
ATOM 2089 C CA . GLU A 1 276 ? 18.143 0.383 3.544 1.00 97.75 276 GLU A CA 1
ATOM 2090 C C . GLU A 1 276 ? 18.496 -0.042 4.959 1.00 97.75 276 GLU A C 1
ATOM 2092 O O . GLU A 1 276 ? 19.673 -0.228 5.275 1.00 97.75 276 GLU A O 1
ATOM 2097 N N . GLU A 1 277 ? 17.472 -0.187 5.788 1.00 98.31 277 GLU A N 1
ATOM 2098 C CA . GLU A 1 277 ? 17.582 -0.578 7.187 1.00 98.31 277 GLU A CA 1
ATOM 2099 C C . GLU A 1 277 ? 16.483 -1.581 7.524 1.00 98.31 277 GLU A C 1
ATOM 2101 O O . GLU A 1 277 ? 15.359 -1.508 7.016 1.00 98.31 277 GLU A O 1
ATOM 2106 N N . ARG A 1 278 ? 16.816 -2.515 8.413 1.00 98.00 278 ARG A N 1
ATOM 2107 C CA . ARG A 1 278 ? 15.889 -3.503 8.956 1.00 98.00 278 ARG A CA 1
ATOM 2108 C C . ARG A 1 278 ? 16.106 -3.617 10.450 1.00 98.00 278 ARG A C 1
ATOM 2110 O O . ARG A 1 278 ? 17.243 -3.648 10.914 1.00 98.00 278 ARG A O 1
ATOM 2117 N N . GLN A 1 279 ? 15.015 -3.682 11.195 1.00 97.88 279 GLN A N 1
ATOM 2118 C CA . GLN A 1 279 ? 15.035 -3.818 12.642 1.00 97.88 279 GLN A CA 1
ATOM 2119 C C . GLN A 1 279 ? 13.960 -4.801 13.089 1.00 97.88 279 GLN A C 1
ATOM 2121 O O . GLN A 1 279 ? 12.927 -4.970 12.439 1.00 97.88 279 GLN A O 1
ATOM 2126 N N . THR A 1 280 ? 14.214 -5.444 14.222 1.00 98.00 280 THR A N 1
ATOM 2127 C CA . THR A 1 280 ? 13.301 -6.411 14.831 1.00 98.00 280 THR A CA 1
ATOM 2128 C C . THR A 1 280 ? 13.071 -6.077 16.291 1.00 98.00 280 THR A C 1
ATOM 2130 O O . THR A 1 280 ? 13.941 -5.503 16.943 1.00 98.00 280 THR A O 1
ATOM 2133 N N . GLY A 1 281 ? 11.935 -6.505 16.819 1.00 97.56 281 GLY A N 1
ATOM 2134 C CA . GLY A 1 281 ? 11.611 -6.440 18.236 1.00 97.56 281 GLY A CA 1
ATOM 2135 C C . GLY A 1 281 ? 10.394 -7.300 18.541 1.00 97.56 281 GLY A C 1
ATOM 2136 O 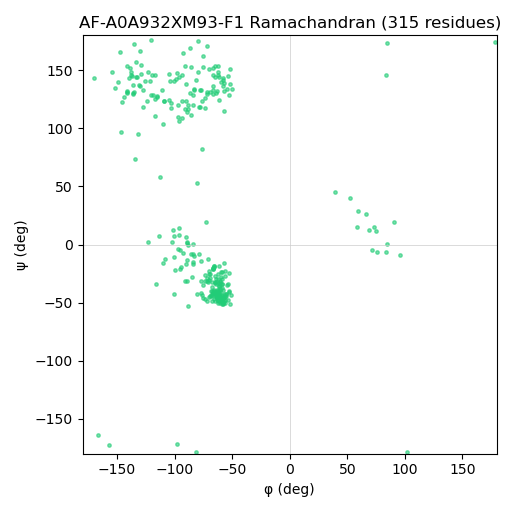O . GLY A 1 281 ? 9.976 -8.135 17.738 1.00 97.56 281 GLY A O 1
ATOM 2137 N N . THR A 1 282 ? 9.805 -7.082 19.700 1.00 97.56 282 THR A N 1
ATOM 2138 C CA . THR A 1 282 ? 8.491 -7.610 20.065 1.00 97.56 282 THR A CA 1
ATOM 2139 C C . THR A 1 282 ? 7.372 -6.674 19.601 1.00 97.56 282 THR A C 1
ATOM 2141 O O . THR A 1 282 ? 7.609 -5.522 19.231 1.00 97.56 282 THR A O 1
ATOM 2144 N N . ALA A 1 283 ? 6.121 -7.134 19.675 1.00 95.06 283 ALA A N 1
ATOM 2145 C CA . ALA A 1 283 ? 4.952 -6.282 19.436 1.00 95.06 283 ALA A CA 1
ATOM 2146 C C . ALA A 1 283 ? 4.924 -5.019 20.328 1.00 95.06 283 ALA A C 1
ATOM 2148 O O . ALA A 1 283 ? 4.481 -3.960 19.883 1.00 95.06 283 ALA A O 1
ATOM 2149 N N . ALA A 1 284 ? 5.407 -5.115 21.573 1.00 95.75 284 ALA A N 1
ATOM 2150 C CA . ALA A 1 284 ? 5.466 -3.990 22.509 1.00 95.75 284 ALA A CA 1
ATOM 2151 C C . ALA A 1 284 ? 6.566 -2.975 22.151 1.00 95.75 284 ALA A C 1
ATOM 2153 O O . ALA A 1 284 ? 6.447 -1.791 22.456 1.00 95.75 284 ALA A O 1
ATOM 2154 N N . GLU A 1 285 ? 7.619 -3.416 21.465 1.00 97.38 285 GLU A N 1
ATOM 2155 C CA . GLU A 1 285 ? 8.749 -2.574 21.067 1.00 97.38 285 GLU A CA 1
ATOM 2156 C C . GLU A 1 285 ? 8.555 -1.904 19.701 1.00 97.38 285 GLU A C 1
ATOM 2158 O O . GLU A 1 285 ? 9.447 -1.178 19.262 1.00 97.38 285 GLU A O 1
ATOM 2163 N N . SER A 1 286 ? 7.418 -2.106 19.022 1.00 96.88 286 SER A N 1
ATOM 2164 C CA . SER A 1 286 ? 7.200 -1.621 17.650 1.00 96.88 286 SER A CA 1
ATOM 2165 C C . SER A 1 286 ? 7.490 -0.125 17.489 1.00 96.88 286 SER A C 1
ATOM 2167 O O . SER A 1 286 ? 8.131 0.274 16.522 1.00 96.88 286 SER A O 1
ATOM 2169 N N . SER A 1 287 ? 7.102 0.708 18.459 1.00 97.25 287 SER A N 1
ATOM 2170 C CA . SER A 1 287 ? 7.377 2.153 18.425 1.00 97.25 287 SER A CA 1
ATOM 2171 C C . SER A 1 287 ? 8.869 2.475 18.556 1.00 97.25 287 SER A C 1
ATOM 2173 O O . SER A 1 287 ? 9.380 3.332 17.837 1.00 97.25 287 SER A O 1
ATOM 2175 N N . ARG A 1 288 ? 9.595 1.749 19.419 1.00 98.00 288 ARG A N 1
ATOM 2176 C CA . ARG A 1 288 ? 11.054 1.888 19.567 1.00 98.00 288 ARG A CA 1
ATOM 2177 C C . ARG A 1 288 ? 11.774 1.462 18.291 1.00 98.00 288 ARG A C 1
ATOM 2179 O O . ARG A 1 288 ? 12.722 2.118 17.869 1.00 98.00 288 ARG A O 1
ATOM 2186 N N . VAL A 1 289 ? 11.307 0.375 17.675 1.00 98.31 289 VAL A N 1
ATOM 2187 C CA . VAL A 1 289 ? 11.812 -0.115 16.389 1.00 98.31 289 VAL A CA 1
ATOM 2188 C C . VAL A 1 289 ? 11.649 0.957 15.314 1.00 98.31 289 VAL A C 1
ATOM 2190 O O . VAL A 1 289 ? 12.625 1.260 14.634 1.00 98.31 289 VAL A O 1
ATOM 2193 N N . VAL A 1 290 ? 10.468 1.577 15.198 1.00 98.38 290 VAL A N 1
ATOM 2194 C CA . VAL A 1 290 ? 10.216 2.670 14.240 1.00 98.38 290 VAL A CA 1
ATOM 2195 C C . VAL A 1 290 ? 11.180 3.832 14.458 1.00 98.38 290 VAL A C 1
ATOM 2197 O O . VAL A 1 290 ? 11.832 4.255 13.505 1.00 98.38 290 VAL A O 1
ATOM 2200 N N . GLN A 1 291 ? 11.307 4.319 15.696 1.00 98.00 291 GLN A N 1
ATOM 2201 C CA . GLN A 1 291 ? 12.186 5.444 16.017 1.00 98.00 291 GLN A CA 1
ATOM 2202 C C . GLN A 1 291 ? 13.644 5.154 15.629 1.00 98.00 291 GLN A C 1
ATOM 2204 O O . GLN A 1 291 ? 14.257 5.934 14.901 1.00 98.00 291 GLN A O 1
ATOM 2209 N N . ALA A 1 292 ? 14.174 3.999 16.039 1.00 98.06 292 ALA A N 1
ATOM 2210 C CA . ALA A 1 292 ? 15.545 3.606 15.723 1.00 98.06 292 ALA A CA 1
ATOM 2211 C C . ALA A 1 292 ? 15.781 3.473 14.209 1.00 98.06 292 ALA A C 1
ATOM 2213 O O . ALA A 1 292 ? 16.863 3.791 13.713 1.00 98.06 292 ALA A O 1
ATOM 2214 N N . LEU A 1 293 ? 14.779 2.998 13.463 1.00 98.06 293 LEU A N 1
ATOM 2215 C CA . LEU A 1 293 ? 14.856 2.862 12.010 1.00 98.06 293 LEU A CA 1
ATOM 2216 C C . LEU A 1 293 ? 14.873 4.245 11.337 1.00 98.06 293 LEU A C 1
ATOM 2218 O O . LEU A 1 293 ? 15.715 4.480 10.473 1.00 98.06 293 LEU A O 1
ATOM 2222 N N . VAL A 1 294 ? 14.024 5.182 11.773 1.00 98.25 294 VAL A N 1
ATOM 2223 C CA . VAL A 1 294 ? 14.017 6.576 11.286 1.00 98.25 294 VAL A CA 1
ATOM 2224 C C . VAL A 1 294 ? 15.369 7.251 11.527 1.00 98.25 294 VAL A C 1
ATOM 2226 O O . VAL A 1 294 ? 15.960 7.772 10.583 1.00 98.25 294 VAL A O 1
ATOM 2229 N N . GLU A 1 295 ? 15.895 7.191 12.753 1.00 98.12 295 GLU A N 1
ATOM 2230 C CA . GLU A 1 295 ? 17.183 7.800 13.116 1.00 98.12 295 GLU A CA 1
ATOM 2231 C C . GLU A 1 295 ? 18.332 7.259 12.251 1.00 98.12 295 GLU A C 1
ATOM 2233 O O . GLU A 1 295 ? 19.117 8.031 11.696 1.00 98.12 295 GLU A O 1
ATOM 2238 N N . ARG A 1 296 ? 18.400 5.933 12.063 1.00 98.31 296 ARG A N 1
ATOM 2239 C CA . ARG A 1 296 ? 19.433 5.285 11.236 1.00 98.31 296 ARG A CA 1
ATOM 2240 C C . ARG A 1 296 ? 19.324 5.646 9.761 1.00 98.31 296 ARG A C 1
ATOM 2242 O O . ARG A 1 296 ? 20.345 5.885 9.120 1.00 98.31 296 ARG A O 1
ATOM 2249 N N . LEU A 1 297 ? 18.110 5.690 9.215 1.00 98.38 297 LEU A N 1
ATOM 2250 C CA . LEU A 1 297 ? 17.892 6.083 7.823 1.00 98.38 297 LEU A CA 1
ATOM 2251 C C . LEU A 1 297 ? 18.317 7.534 7.585 1.00 98.38 297 LEU A C 1
ATOM 2253 O O . LEU A 1 297 ? 19.013 7.808 6.607 1.00 98.38 297 LEU A O 1
ATOM 2257 N N . ILE A 1 298 ? 17.935 8.450 8.481 1.00 97.81 298 ILE A N 1
ATOM 2258 C CA . ILE A 1 298 ? 18.310 9.868 8.393 1.00 97.81 298 ILE A CA 1
ATOM 2259 C C . ILE A 1 298 ? 19.828 10.020 8.485 1.00 97.81 298 ILE A C 1
ATOM 2261 O O . ILE A 1 298 ? 20.423 10.640 7.609 1.00 97.81 298 ILE A O 1
ATOM 2265 N N . ALA A 1 299 ? 20.474 9.380 9.465 1.00 97.81 299 ALA A N 1
ATOM 2266 C CA . ALA A 1 299 ? 21.931 9.420 9.620 1.00 97.81 299 ALA A CA 1
ATOM 2267 C C . ALA A 1 299 ? 22.694 8.886 8.392 1.00 97.81 299 ALA A C 1
ATOM 2269 O O . ALA A 1 299 ? 23.854 9.230 8.180 1.00 97.81 299 ALA A O 1
ATOM 2270 N N . ARG A 1 300 ? 22.049 8.043 7.576 1.00 97.75 300 ARG A N 1
ATOM 2271 C CA . ARG A 1 300 ? 22.612 7.467 6.346 1.00 97.75 300 ARG A CA 1
ATOM 2272 C C . ARG A 1 300 ? 22.227 8.219 5.069 1.00 97.75 300 ARG A C 1
ATOM 2274 O O . ARG A 1 300 ? 22.528 7.736 3.979 1.00 97.75 300 ARG A O 1
ATOM 2281 N N . GLY A 1 301 ? 21.585 9.378 5.182 1.00 96.56 301 GLY A N 1
ATOM 2282 C CA . GLY A 1 301 ? 21.309 10.254 4.046 1.00 96.56 301 GLY A CA 1
ATOM 2283 C C . GLY A 1 301 ? 19.970 10.004 3.340 1.00 96.56 301 GLY A C 1
ATOM 2284 O O . GLY A 1 301 ? 19.795 10.350 2.168 1.00 96.56 301 GLY A O 1
ATOM 2285 N N . ALA A 1 302 ? 19.015 9.333 3.998 1.00 96.88 302 ALA A N 1
ATOM 2286 C CA . ALA A 1 302 ? 17.707 9.061 3.397 1.00 96.88 302 ALA A CA 1
ATOM 2287 C C . ALA A 1 302 ? 16.948 10.351 3.047 1.00 96.88 302 ALA A C 1
ATOM 2289 O O . ALA A 1 302 ? 16.222 10.388 2.050 1.00 96.88 302 ALA A O 1
ATOM 2290 N N . ARG A 1 303 ? 17.127 11.412 3.842 1.00 94.12 303 ARG A N 1
ATOM 2291 C CA . ARG A 1 303 ? 16.398 12.670 3.681 1.00 94.12 303 ARG A CA 1
ATOM 2292 C C . ARG A 1 303 ? 16.779 13.387 2.393 1.00 94.12 303 ARG A C 1
ATOM 2294 O O . ARG A 1 303 ? 15.917 13.785 1.619 1.00 94.12 303 ARG A O 1
ATOM 2301 N N . GLU A 1 304 ? 18.066 13.430 2.107 1.00 94.31 304 GLU A N 1
ATOM 2302 C CA . GLU A 1 304 ? 18.656 14.043 0.928 1.00 94.31 304 GLU A CA 1
ATOM 2303 C C . GLU A 1 304 ? 18.207 13.330 -0.353 1.00 94.31 304 GLU A C 1
ATOM 2305 O O . GLU A 1 304 ? 18.071 13.948 -1.410 1.00 94.31 304 GLU A O 1
ATOM 2310 N N . ILE A 1 305 ? 17.974 12.014 -0.293 1.00 95.12 305 ILE A N 1
ATOM 2311 C CA . ILE A 1 305 ? 17.402 11.255 -1.413 1.00 95.12 305 ILE A CA 1
ATOM 2312 C C . ILE A 1 305 ? 15.925 11.623 -1.620 1.00 95.12 305 ILE A C 1
ATOM 2314 O O . ILE A 1 305 ? 15.501 11.837 -2.762 1.00 95.12 305 ILE A O 1
ATOM 2318 N N . ILE A 1 306 ? 15.146 11.706 -0.538 1.00 92.50 306 ILE A N 1
ATOM 2319 C CA . ILE A 1 306 ? 13.718 12.056 -0.582 1.00 92.50 306 ILE A CA 1
ATOM 2320 C C . ILE A 1 306 ? 13.531 13.469 -1.140 1.00 92.50 306 ILE A C 1
ATOM 2322 O O . ILE A 1 306 ? 12.780 13.648 -2.102 1.00 92.50 306 ILE A O 1
ATOM 2326 N N . ASP A 1 307 ? 14.254 14.448 -0.598 1.00 89.88 307 ASP A N 1
ATOM 2327 C CA . ASP A 1 307 ? 14.101 15.859 -0.952 1.00 89.88 307 ASP A CA 1
ATOM 2328 C C . ASP A 1 307 ? 14.512 16.119 -2.412 1.00 89.88 307 ASP A C 1
ATOM 2330 O O . ASP A 1 307 ? 13.771 16.768 -3.153 1.00 89.88 307 ASP A O 1
ATOM 2334 N N . ARG A 1 308 ? 15.615 15.520 -2.892 1.00 88.69 308 ARG A N 1
ATOM 2335 C CA . ARG A 1 308 ? 16.004 15.610 -4.317 1.00 88.69 308 ARG A CA 1
ATOM 2336 C C . ARG A 1 308 ? 14.983 14.972 -5.250 1.00 88.69 308 ARG A C 1
ATOM 2338 O O . ARG A 1 308 ? 14.710 15.509 -6.322 1.00 88.69 308 ARG A O 1
ATOM 2345 N N . THR A 1 309 ? 14.406 13.836 -4.856 1.00 83.81 309 THR A N 1
ATOM 2346 C CA . THR A 1 309 ? 13.368 13.180 -5.664 1.00 83.81 309 THR A CA 1
ATOM 2347 C C . THR A 1 309 ? 12.126 14.062 -5.761 1.00 83.81 309 THR A C 1
ATOM 2349 O O . THR A 1 309 ? 11.569 14.216 -6.847 1.00 83.81 309 THR A O 1
ATOM 2352 N N . ARG A 1 310 ? 11.727 14.699 -4.654 1.00 81.00 310 ARG A N 1
ATOM 2353 C CA . ARG A 1 310 ? 10.614 15.654 -4.636 1.00 81.00 310 ARG A CA 1
ATOM 2354 C C . ARG A 1 310 ? 10.891 16.864 -5.532 1.00 81.00 310 ARG A C 1
ATOM 2356 O O . ARG A 1 310 ? 10.045 17.184 -6.362 1.00 81.00 310 ARG A O 1
ATOM 2363 N N . ALA A 1 311 ? 12.070 17.477 -5.423 1.00 80.75 311 ALA A N 1
ATOM 2364 C CA . ALA A 1 311 ? 12.458 18.616 -6.259 1.00 80.75 311 ALA A CA 1
ATOM 2365 C C . ALA A 1 311 ? 12.427 18.268 -7.759 1.00 80.75 311 ALA A C 1
ATOM 2367 O O . ALA A 1 311 ? 11.850 19.006 -8.557 1.00 80.75 311 ALA A O 1
ATOM 2368 N N . SER A 1 312 ? 12.960 17.099 -8.134 1.00 79.12 312 SER A N 1
ATOM 2369 C CA . SER A 1 312 ? 12.949 16.618 -9.522 1.00 79.12 312 SER A CA 1
ATOM 2370 C C . SER A 1 312 ? 11.532 16.405 -10.066 1.00 79.12 312 SER A C 1
ATOM 2372 O O . SER A 1 312 ? 11.253 16.772 -11.207 1.00 79.12 312 SER A O 1
ATOM 2374 N N . LEU A 1 313 ? 10.617 15.851 -9.264 1.00 71.19 313 LEU A N 1
ATOM 2375 C CA . LEU A 1 313 ? 9.232 15.603 -9.685 1.00 71.19 313 LEU A CA 1
ATOM 2376 C C . LEU A 1 313 ? 8.398 16.883 -9.823 1.00 71.19 313 LEU A C 1
ATOM 2378 O O . LEU A 1 313 ? 7.474 16.910 -10.636 1.00 71.19 313 LEU A O 1
ATOM 2382 N N . LEU A 1 314 ? 8.727 17.926 -9.057 1.00 68.62 314 LEU A N 1
ATOM 2383 C CA . LEU A 1 314 ? 8.057 19.230 -9.096 1.00 68.62 314 LEU A CA 1
ATOM 2384 C C . LEU A 1 314 ? 8.678 20.202 -10.114 1.00 68.62 314 LEU A C 1
ATOM 2386 O O . LEU A 1 314 ? 8.229 21.340 -10.214 1.00 68.62 314 LEU A O 1
ATOM 2390 N N . GLY A 1 315 ? 9.701 19.778 -10.867 1.00 62.16 315 GLY A N 1
ATOM 2391 C CA . GLY A 1 315 ? 10.401 20.647 -11.819 1.00 62.16 315 GLY A CA 1
ATOM 2392 C C . GLY A 1 315 ? 11.178 21.785 -11.147 1.00 62.16 315 GLY A C 1
ATOM 2393 O O . GLY A 1 315 ? 11.368 22.834 -11.750 1.00 62.16 315 GLY A O 1
ATOM 2394 N N . GLN A 1 316 ? 11.589 21.588 -9.892 1.00 49.03 316 GLN A N 1
ATOM 2395 C CA . GLN A 1 316 ? 12.356 22.543 -9.080 1.00 49.03 316 GLN A CA 1
ATOM 2396 C C . GLN A 1 316 ? 13.856 22.190 -9.024 1.00 49.03 316 GLN A C 1
ATOM 2398 O O . GLN A 1 316 ? 14.575 22.705 -8.169 1.00 49.03 316 GLN A O 1
ATOM 2403 N N . ALA A 1 317 ? 14.302 21.268 -9.883 1.00 45.31 317 ALA A N 1
ATOM 2404 C CA . ALA A 1 317 ? 15.676 20.774 -9.970 1.00 45.31 317 ALA A CA 1
ATOM 2405 C C . ALA A 1 317 ? 16.415 21.368 -11.171 1.00 45.31 317 ALA A C 1
ATOM 2407 O O . ALA A 1 317 ? 15.765 21.527 -12.230 1.00 45.31 317 ALA A O 1
#